Protein AF-U5NBP6-F1 (afdb_monomer_lite)

Organism: NCBI:txid1403316

Structure (mmCIF, N/CA/C/O backbone):
data_AF-U5NBP6-F1
#
_entry.id   AF-U5NBP6-F1
#
loop_
_atom_site.group_PDB
_atom_site.id
_atom_site.type_symbol
_atom_site.label_atom_id
_atom_site.label_alt_id
_atom_site.label_comp_id
_atom_site.label_asym_id
_atom_site.label_entity_id
_atom_site.label_seq_id
_atom_site.pdbx_PDB_ins_code
_atom_site.Cartn_x
_atom_site.Cartn_y
_atom_site.Cartn_z
_atom_site.occupancy
_atom_site.B_iso_or_equiv
_atom_site.auth_seq_id
_atom_site.auth_comp_id
_atom_site.auth_asym_id
_atom_site.auth_atom_id
_atom_site.pdbx_PDB_model_num
ATOM 1 N N . MET A 1 1 ? 9.083 13.678 -80.774 1.00 53.03 1 MET A N 1
ATOM 2 C CA . MET A 1 1 ? 9.540 13.110 -82.070 1.00 53.03 1 MET A CA 1
ATOM 3 C C . MET A 1 1 ? 10.874 13.698 -82.568 1.00 53.03 1 MET A C 1
ATOM 5 O O . MET A 1 1 ? 11.123 13.739 -83.766 1.00 53.03 1 MET A O 1
ATOM 9 N N . ILE A 1 2 ? 11.767 14.130 -81.671 1.00 51.06 2 ILE A N 1
ATOM 10 C CA . ILE A 1 2 ? 13.035 14.786 -82.052 1.00 51.06 2 ILE A CA 1
ATOM 11 C C . ILE A 1 2 ? 14.220 13.803 -81.965 1.00 51.06 2 ILE A C 1
ATOM 13 O O . ILE A 1 2 ? 15.160 13.896 -82.741 1.00 51.06 2 ILE A O 1
ATOM 17 N N . PHE A 1 3 ? 14.122 12.777 -81.115 1.00 50.38 3 PHE A N 1
ATOM 18 C CA . PHE A 1 3 ? 15.190 11.798 -80.874 1.00 50.38 3 PHE A CA 1
ATOM 19 C C . PHE A 1 3 ? 15.469 10.841 -82.046 1.00 50.38 3 PHE A C 1
ATOM 21 O O . PHE A 1 3 ? 16.620 10.499 -82.306 1.00 50.38 3 PHE A O 1
ATOM 28 N N . SER A 1 4 ? 14.439 10.432 -82.792 1.00 56.34 4 SER A N 1
ATOM 29 C CA . SER A 1 4 ? 14.595 9.476 -83.895 1.00 56.34 4 SER A CA 1
ATOM 30 C C . SER A 1 4 ? 15.316 10.074 -85.103 1.00 56.34 4 SER A C 1
ATOM 32 O O . SER A 1 4 ? 16.064 9.366 -85.770 1.00 56.34 4 SER A O 1
ATOM 34 N N . LYS A 1 5 ? 15.155 11.379 -85.366 1.00 54.50 5 LYS A N 1
ATOM 35 C CA . LYS A 1 5 ? 15.795 12.046 -86.510 1.00 54.50 5 LYS A CA 1
ATOM 36 C C . LYS A 1 5 ? 17.307 12.182 -86.330 1.00 54.50 5 LYS A C 1
ATOM 38 O O . LYS A 1 5 ? 18.031 11.951 -87.293 1.00 54.50 5 LYS A O 1
ATOM 43 N N . TYR A 1 6 ? 17.776 12.481 -85.114 1.00 55.97 6 TYR A N 1
ATOM 44 C CA . TYR A 1 6 ? 19.209 12.584 -84.803 1.00 55.97 6 TYR A CA 1
ATOM 45 C C . TYR A 1 6 ? 19.899 11.221 -84.735 1.00 55.97 6 TYR A C 1
ATOM 47 O O . TYR A 1 6 ? 21.022 11.087 -85.211 1.00 55.97 6 TYR A O 1
ATOM 55 N N . LEU A 1 7 ? 19.217 10.186 -84.231 1.00 59.28 7 LEU A N 1
ATOM 56 C CA . LEU A 1 7 ? 19.757 8.825 -84.247 1.00 59.28 7 LEU A CA 1
ATOM 57 C C . LEU A 1 7 ? 19.947 8.326 -85.688 1.00 59.28 7 LEU A C 1
ATOM 59 O O . LEU A 1 7 ? 21.013 7.821 -86.029 1.00 59.28 7 LEU A O 1
ATOM 63 N N . LEU A 1 8 ? 18.947 8.535 -86.553 1.00 57.09 8 LEU A N 1
ATOM 64 C CA . LEU A 1 8 ? 19.021 8.110 -87.952 1.00 57.09 8 LEU A CA 1
ATOM 65 C C . LEU A 1 8 ? 20.082 8.892 -88.737 1.00 57.09 8 LEU A C 1
ATOM 67 O O . LEU A 1 8 ? 20.834 8.292 -89.493 1.00 57.09 8 LEU A O 1
ATOM 71 N N . THR A 1 9 ? 20.193 10.210 -88.533 1.00 58.59 9 THR A N 1
ATOM 72 C CA . THR A 1 9 ? 21.238 11.018 -89.194 1.00 58.59 9 THR A CA 1
ATOM 73 C C . THR A 1 9 ? 22.640 10.685 -88.697 1.00 58.59 9 THR A C 1
ATOM 75 O O . THR A 1 9 ? 23.562 10.693 -89.504 1.00 58.59 9 THR A O 1
ATOM 78 N N . THR A 1 10 ? 22.808 10.331 -87.419 1.00 58.12 10 THR A N 1
ATOM 79 C CA . THR A 1 10 ? 24.110 9.905 -86.875 1.00 58.12 10 THR A CA 1
ATOM 80 C C . THR A 1 10 ? 24.511 8.523 -87.391 1.00 58.12 10 THR A C 1
ATOM 82 O O . THR A 1 10 ? 25.669 8.309 -87.725 1.00 58.12 10 THR A O 1
ATOM 85 N N . ILE A 1 11 ? 23.562 7.590 -87.524 1.00 56.66 11 ILE A N 1
ATOM 86 C CA . ILE A 1 11 ? 23.831 6.277 -88.128 1.00 56.66 11 ILE A CA 1
ATOM 87 C C . ILE A 1 11 ? 24.172 6.443 -89.613 1.00 56.66 11 ILE A C 1
ATOM 89 O O . ILE A 1 11 ? 25.190 5.920 -90.049 1.00 56.66 11 ILE A O 1
ATOM 93 N N . VAL A 1 12 ? 23.391 7.224 -90.370 1.00 59.06 12 VAL A N 1
ATOM 94 C CA . VAL A 1 12 ? 23.619 7.454 -91.808 1.00 59.06 12 VAL A CA 1
ATOM 95 C C . VAL A 1 12 ? 24.934 8.193 -92.077 1.00 59.06 12 VAL A C 1
ATOM 97 O O . VAL A 1 12 ? 25.627 7.849 -93.033 1.00 59.06 12 VAL A O 1
ATOM 100 N N . SER A 1 13 ? 25.327 9.163 -91.243 1.00 58.00 13 SER A N 1
ATOM 101 C CA . SER A 1 13 ? 26.615 9.856 -91.397 1.00 58.00 13 SER A CA 1
ATOM 102 C C . SER A 1 13 ? 27.806 8.955 -91.055 1.00 58.00 13 SER A C 1
ATOM 104 O O . SER A 1 13 ? 28.820 8.997 -91.753 1.00 58.00 13 SER A O 1
ATOM 106 N N . LEU A 1 14 ? 27.672 8.084 -90.049 1.00 53.31 14 LEU A N 1
ATOM 107 C CA . LEU A 1 14 ? 28.718 7.144 -89.645 1.00 53.31 14 LEU A CA 1
ATOM 108 C C . LEU A 1 14 ? 28.881 5.993 -90.654 1.00 53.31 14 LEU A C 1
ATOM 110 O O . LEU A 1 14 ? 30.005 5.641 -91.011 1.00 53.31 14 LEU A O 1
ATOM 114 N N . THR A 1 15 ? 27.778 5.438 -91.173 1.00 57.59 15 THR A N 1
ATOM 115 C CA . THR A 1 15 ? 27.811 4.370 -92.190 1.00 57.59 15 THR A CA 1
ATOM 116 C C . THR A 1 15 ? 28.159 4.897 -93.580 1.00 57.59 15 THR A C 1
ATOM 118 O O . THR A 1 15 ? 28.819 4.204 -94.352 1.00 57.59 15 THR A O 1
ATOM 121 N N . GLY A 1 16 ? 27.749 6.129 -93.902 1.00 52.38 16 GLY A N 1
ATOM 122 C CA . GLY A 1 16 ? 28.086 6.794 -95.160 1.00 52.38 16 GLY A CA 1
ATOM 123 C C . GLY A 1 16 ? 29.563 7.185 -95.248 1.00 52.38 16 GLY A C 1
ATOM 124 O O . GLY A 1 16 ? 30.175 6.988 -96.293 1.00 52.38 16 GLY A O 1
ATOM 125 N N . GLY A 1 17 ? 30.159 7.668 -94.151 1.00 52.75 17 GLY A N 1
ATOM 126 C CA . GLY A 1 17 ? 31.563 8.098 -94.122 1.00 52.75 17 GLY A CA 1
ATOM 127 C C . GLY A 1 17 ? 32.589 6.957 -94.110 1.00 52.75 17 GLY A C 1
ATOM 128 O O . GLY A 1 17 ? 33.676 7.099 -94.673 1.00 52.75 17 GLY A O 1
ATOM 129 N N . ALA A 1 18 ? 32.255 5.807 -93.513 1.00 53.34 18 ALA A N 1
ATOM 130 C CA . ALA A 1 18 ? 33.182 4.677 -93.410 1.00 53.34 18 ALA A CA 1
ATOM 131 C C . ALA A 1 18 ? 33.422 3.974 -94.762 1.00 53.34 18 ALA A C 1
ATOM 133 O O . ALA A 1 18 ? 34.562 3.651 -95.094 1.00 53.34 18 ALA A O 1
ATOM 134 N N . ASN A 1 19 ? 32.380 3.800 -95.586 1.00 48.59 19 ASN A N 1
ATOM 135 C CA . ASN A 1 19 ? 32.515 3.152 -96.898 1.00 48.59 19 ASN A CA 1
ATOM 136 C C . ASN A 1 19 ? 33.214 4.039 -97.942 1.00 48.59 19 ASN A C 1
ATOM 138 O O . ASN A 1 19 ? 33.941 3.526 -98.791 1.00 48.59 19 ASN A O 1
ATOM 142 N N . THR A 1 20 ? 33.068 5.366 -97.876 1.00 53.28 20 THR A N 1
ATOM 143 C CA . THR A 1 20 ? 33.747 6.279 -98.813 1.00 53.28 20 THR A CA 1
ATOM 144 C C . THR A 1 20 ? 35.254 6.370 -98.578 1.00 53.28 20 THR A C 1
ATOM 146 O O . THR A 1 20 ? 36.006 6.532 -99.535 1.00 53.28 20 THR A O 1
ATOM 149 N N . LEU A 1 21 ? 35.721 6.217 -97.334 1.00 52.78 21 LEU A N 1
ATOM 150 C CA . LEU A 1 21 ? 37.156 6.235 -97.022 1.00 52.78 21 LEU A CA 1
ATOM 151 C C . LEU A 1 21 ? 37.874 4.940 -97.431 1.00 52.78 21 LEU A C 1
ATOM 153 O O . LEU A 1 21 ? 39.060 4.978 -97.749 1.00 52.78 21 LEU A O 1
ATOM 157 N N . ILE A 1 22 ? 37.161 3.809 -97.468 1.00 53.38 22 ILE A N 1
ATOM 158 C CA . ILE A 1 22 ? 37.728 2.502 -97.834 1.00 53.38 22 ILE A CA 1
ATOM 159 C C . ILE A 1 22 ? 37.757 2.298 -99.366 1.00 53.38 22 ILE A C 1
ATOM 161 O O . ILE A 1 22 ? 38.652 1.618 -99.864 1.00 53.38 22 ILE A O 1
ATOM 165 N N . PHE A 1 23 ? 36.848 2.923 -100.134 1.00 50.44 23 PHE A N 1
ATOM 166 C CA . PHE A 1 23 ? 36.693 2.660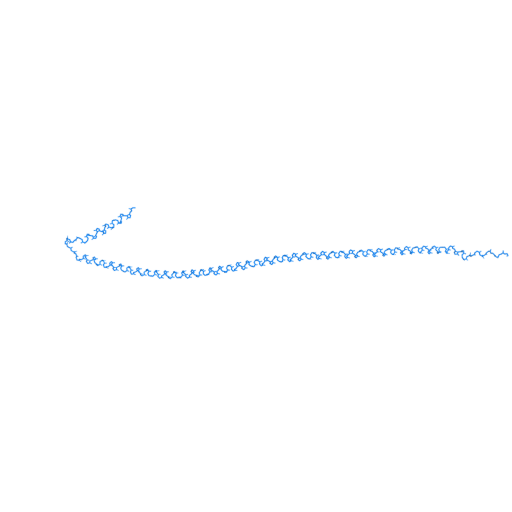 -101.579 1.00 50.44 23 PHE A CA 1
ATOM 167 C C . PHE A 1 23 ? 37.066 3.803 -102.552 1.00 50.44 23 PHE A C 1
ATOM 169 O O . PHE A 1 23 ? 37.079 3.570 -103.759 1.00 50.44 23 PHE A O 1
ATOM 176 N N . LEU A 1 24 ? 37.467 5.001 -102.104 1.00 45.66 24 LEU A N 1
ATOM 177 C CA . LEU A 1 24 ? 38.065 6.031 -102.985 1.00 45.66 24 LEU A CA 1
ATOM 178 C C . LEU A 1 24 ? 39.576 5.782 -103.191 1.00 45.66 24 LEU A C 1
ATOM 180 O O . LEU A 1 24 ? 40.450 6.560 -102.792 1.00 45.66 24 LEU A O 1
ATOM 184 N N . SER A 1 25 ? 39.914 4.646 -103.810 1.00 45.47 25 SER A N 1
ATOM 185 C CA . SER A 1 25 ? 41.305 4.287 -104.111 1.00 45.47 25 SER A CA 1
ATOM 186 C C . SER A 1 25 ? 41.809 4.771 -105.481 1.00 45.47 25 SER A C 1
ATOM 188 O O . SER A 1 25 ? 43.022 4.849 -105.664 1.00 45.47 25 SER A O 1
ATOM 190 N N . THR A 1 26 ? 40.939 5.213 -106.392 1.00 47.53 26 THR A N 1
ATOM 191 C CA . THR A 1 26 ? 41.305 5.581 -107.773 1.00 47.53 26 THR A CA 1
ATOM 192 C C . THR A 1 26 ? 41.282 7.096 -108.008 1.00 47.53 26 THR A C 1
ATOM 194 O O . THR A 1 26 ? 40.249 7.669 -108.343 1.00 47.53 26 THR A O 1
ATOM 197 N N . GLY A 1 27 ? 42.432 7.746 -107.831 1.00 39.69 27 GLY A N 1
ATOM 198 C CA . GLY A 1 27 ? 42.645 9.170 -108.120 1.00 39.69 27 GLY A CA 1
ATOM 199 C C . GLY A 1 27 ? 43.851 9.692 -107.340 1.00 39.69 27 GLY A C 1
ATOM 200 O O . GLY A 1 27 ? 43.851 9.630 -106.115 1.00 39.69 27 GLY A O 1
ATOM 201 N N . GLY A 1 28 ? 44.914 10.078 -108.046 1.00 42.84 28 GLY A N 1
ATOM 202 C CA . GLY A 1 28 ? 46.260 10.299 -107.507 1.00 42.84 28 GLY A CA 1
ATOM 203 C C . GLY A 1 28 ? 46.438 11.481 -106.543 1.00 42.84 28 GLY A C 1
ATOM 204 O O . GLY A 1 28 ? 45.659 12.427 -106.542 1.00 42.84 28 GLY A O 1
ATOM 205 N N . GLY A 1 29 ? 47.533 11.414 -105.772 1.00 45.31 29 GLY A N 1
ATOM 206 C CA . GLY A 1 29 ? 48.053 12.488 -104.914 1.00 45.31 29 GLY A CA 1
ATOM 207 C C . GLY A 1 29 ? 47.906 12.217 -103.409 1.00 45.31 29 GLY A C 1
ATOM 208 O O . GLY A 1 29 ? 46.800 12.152 -102.897 1.00 45.31 29 GLY A O 1
ATOM 209 N N . GLU A 1 30 ? 49.036 12.063 -102.711 1.00 51.81 30 GLU A N 1
ATOM 210 C CA . GLU A 1 30 ? 49.193 12.066 -101.238 1.00 51.81 30 GLU A CA 1
ATOM 211 C C . GLU A 1 30 ? 48.441 11.006 -100.401 1.00 51.81 30 GLU A C 1
ATOM 213 O O . GLU A 1 30 ? 47.571 11.311 -99.585 1.00 51.81 30 GLU A O 1
ATOM 218 N N . LYS A 1 31 ? 48.846 9.731 -100.506 1.00 53.38 31 LYS A N 1
ATOM 219 C CA . LYS A 1 31 ? 48.313 8.647 -99.647 1.00 53.38 31 LYS A CA 1
ATOM 220 C C . LYS A 1 31 ? 49.229 8.172 -98.511 1.00 53.38 31 LYS A C 1
ATOM 222 O O . LYS A 1 31 ? 48.803 7.340 -97.719 1.00 53.38 31 LYS A O 1
ATOM 227 N N . SER A 1 32 ? 50.443 8.712 -98.371 1.00 53.62 32 SER A N 1
ATOM 228 C CA . SER A 1 32 ? 51.377 8.279 -97.311 1.00 53.62 32 SER A CA 1
ATOM 229 C C . SER A 1 32 ? 51.338 9.155 -96.052 1.00 53.62 32 SER A C 1
ATOM 231 O O . SER A 1 32 ? 51.395 8.618 -94.952 1.00 53.62 32 SER A O 1
ATOM 233 N N . SER A 1 33 ? 51.213 10.480 -96.188 1.00 57.16 33 SER A N 1
ATOM 234 C CA . SER A 1 33 ? 51.235 11.444 -95.070 1.00 57.16 33 SER A CA 1
ATOM 235 C C . SER A 1 33 ? 49.924 11.469 -94.273 1.00 57.16 33 SER A C 1
ATOM 237 O O . SER A 1 33 ? 49.925 11.549 -93.046 1.00 57.16 33 SER A O 1
ATOM 239 N N . ASN A 1 34 ? 48.783 11.344 -94.955 1.00 62.16 34 ASN A N 1
ATOM 240 C CA . ASN A 1 34 ? 47.466 11.339 -94.315 1.00 62.16 34 ASN A CA 1
ATOM 241 C C . ASN A 1 34 ? 47.173 10.032 -93.565 1.00 62.16 34 ASN A C 1
ATOM 243 O O . ASN A 1 34 ? 46.540 10.065 -92.512 1.00 62.16 34 ASN A O 1
ATOM 247 N N . LEU A 1 35 ? 47.684 8.895 -94.050 1.00 66.50 35 LEU A N 1
ATOM 248 C CA . LEU A 1 35 ? 47.548 7.607 -93.367 1.00 66.50 35 LEU A CA 1
ATOM 249 C C . LEU A 1 35 ? 48.399 7.560 -92.090 1.00 66.50 35 LEU A C 1
ATOM 251 O O . LEU A 1 35 ? 47.914 7.115 -91.052 1.00 66.50 35 LEU A O 1
ATOM 255 N N . SER A 1 36 ? 49.632 8.082 -92.134 1.00 67.75 36 SER A N 1
ATOM 256 C CA . SER A 1 36 ? 50.474 8.208 -90.938 1.00 67.75 36 SER A CA 1
ATOM 257 C C . SER A 1 36 ? 49.864 9.162 -89.913 1.00 67.75 36 SER A C 1
ATOM 259 O O . SER A 1 36 ? 49.850 8.850 -88.728 1.00 67.75 36 SER A O 1
ATOM 261 N N . ASN A 1 37 ? 49.276 10.280 -90.349 1.00 75.31 37 ASN A N 1
ATOM 262 C CA . ASN A 1 37 ? 48.591 11.213 -89.450 1.00 75.31 37 ASN A CA 1
ATOM 263 C C . ASN A 1 37 ? 47.339 10.592 -88.815 1.00 75.31 37 ASN A C 1
ATOM 265 O O . ASN A 1 37 ? 47.096 10.777 -87.624 1.00 75.31 37 ASN A O 1
ATOM 269 N N . LEU A 1 38 ? 46.564 9.817 -89.576 1.00 77.56 38 LEU A N 1
ATOM 270 C CA . LEU A 1 38 ? 45.384 9.119 -89.065 1.00 77.56 38 LEU A CA 1
ATOM 271 C C . LEU A 1 38 ? 45.773 7.989 -88.099 1.00 77.56 38 LEU A C 1
ATOM 273 O O . LEU A 1 38 ? 45.147 7.851 -87.052 1.00 77.56 38 LEU A O 1
ATOM 277 N N . SER A 1 39 ? 46.851 7.256 -88.391 1.00 78.38 39 SER A N 1
ATOM 278 C CA . SER A 1 39 ? 47.434 6.257 -87.486 1.00 78.38 39 SER A CA 1
ATOM 279 C C . SER A 1 39 ? 47.935 6.890 -86.185 1.00 78.38 39 SER A C 1
ATOM 281 O O . SER A 1 39 ? 47.612 6.405 -85.105 1.00 78.38 39 SER A O 1
ATOM 283 N N . ASN A 1 40 ? 48.652 8.014 -86.264 1.00 81.06 40 ASN A N 1
ATOM 284 C CA . ASN A 1 40 ? 49.145 8.744 -85.093 1.00 81.06 40 ASN A CA 1
ATOM 285 C C . ASN A 1 40 ? 47.993 9.336 -84.257 1.00 81.06 40 ASN A C 1
ATOM 287 O O . ASN A 1 40 ? 48.029 9.315 -83.025 1.00 81.06 40 ASN A O 1
ATOM 291 N N . ASN A 1 41 ? 46.929 9.817 -84.906 1.00 83.75 41 ASN A N 1
ATOM 292 C CA . ASN A 1 41 ? 45.715 10.281 -84.232 1.00 83.75 41 ASN A CA 1
ATOM 293 C C . ASN A 1 41 ? 44.949 9.128 -83.570 1.00 83.75 41 ASN A C 1
ATOM 295 O O . ASN A 1 41 ? 44.450 9.281 -82.460 1.00 83.75 41 ASN A O 1
ATOM 299 N N . PHE A 1 42 ? 44.879 7.962 -84.213 1.00 83.50 42 PHE A N 1
ATOM 300 C CA . PHE A 1 42 ? 44.255 6.777 -83.628 1.00 83.50 42 PHE A CA 1
ATOM 301 C C . PHE A 1 42 ? 45.056 6.255 -82.431 1.00 83.50 42 PHE A C 1
ATOM 303 O O . PHE A 1 42 ? 44.479 5.946 -81.391 1.00 83.50 42 PHE A O 1
ATOM 310 N N . GLN A 1 43 ? 46.385 6.226 -82.542 1.00 84.88 43 GLN A N 1
ATOM 311 C CA . GLN A 1 43 ? 47.275 5.813 -81.463 1.00 84.88 43 GLN A CA 1
ATOM 312 C C . GLN A 1 43 ? 47.197 6.775 -80.271 1.00 84.88 43 GLN A C 1
ATOM 314 O O . GLN A 1 43 ? 46.984 6.330 -79.147 1.00 84.88 43 GLN A O 1
ATOM 319 N N . SER A 1 44 ? 47.238 8.089 -80.506 1.00 85.06 44 SER A N 1
ATOM 320 C CA . SER A 1 44 ? 47.075 9.087 -79.437 1.00 85.06 44 SER A CA 1
ATOM 321 C C . SER A 1 44 ? 45.672 9.081 -78.814 1.00 85.06 44 SER A C 1
ATOM 323 O O . SER A 1 44 ? 45.542 9.243 -77.599 1.00 85.06 44 SER A O 1
ATOM 325 N N . LEU A 1 45 ? 44.613 8.839 -79.597 1.00 87.62 45 LEU A N 1
ATOM 326 C CA . LEU A 1 45 ? 43.256 8.655 -79.074 1.00 87.62 45 LEU A CA 1
ATOM 327 C C . LEU A 1 45 ? 43.152 7.379 -78.226 1.00 87.62 45 LEU A C 1
ATOM 329 O O . LEU A 1 45 ? 42.536 7.403 -77.161 1.00 87.62 45 LEU A O 1
ATOM 333 N N . SER A 1 46 ? 43.778 6.287 -78.667 1.00 87.50 46 SER A N 1
ATOM 334 C CA . SER A 1 46 ? 43.850 5.028 -77.924 1.00 87.50 46 SER A CA 1
ATOM 335 C C . SER A 1 46 ? 44.595 5.208 -76.601 1.00 87.50 46 SER A C 1
ATOM 337 O O . SER A 1 46 ? 44.078 4.827 -75.554 1.00 87.50 46 SER A O 1
ATOM 339 N N . GLU A 1 47 ? 45.757 5.862 -76.614 1.00 90.50 47 GLU A N 1
ATOM 340 C CA . GLU A 1 47 ? 46.533 6.173 -75.408 1.00 90.50 47 GLU A CA 1
ATOM 341 C C . GLU A 1 47 ? 45.758 7.086 -74.449 1.00 90.50 47 GLU A C 1
ATOM 343 O O . GLU A 1 47 ? 45.741 6.854 -73.238 1.00 90.50 47 GLU A O 1
ATOM 348 N N . LYS A 1 48 ? 45.061 8.103 -74.972 1.00 91.50 48 LYS A N 1
ATOM 349 C CA . LYS A 1 48 ? 44.205 8.986 -74.169 1.00 91.50 48 LYS A CA 1
ATOM 350 C C . LYS A 1 48 ? 43.053 8.214 -73.527 1.00 91.50 48 LYS A C 1
ATOM 352 O O . LYS A 1 48 ? 42.802 8.387 -72.337 1.00 91.50 48 LYS A O 1
ATOM 357 N N . ASN A 1 49 ? 42.383 7.345 -74.282 1.00 89.56 49 ASN A N 1
ATOM 358 C CA . ASN A 1 49 ? 41.307 6.503 -73.762 1.00 89.56 49 ASN A CA 1
ATOM 359 C C . ASN A 1 49 ? 41.824 5.506 -72.721 1.00 89.56 49 ASN A C 1
ATOM 361 O O . ASN A 1 49 ? 41.178 5.318 -71.694 1.00 89.56 49 ASN A O 1
ATOM 365 N N . GLN A 1 50 ? 43.003 4.920 -72.928 1.00 91.12 50 GLN A N 1
ATOM 366 C CA . GLN A 1 50 ? 43.624 4.015 -71.964 1.00 91.12 50 GLN A CA 1
ATOM 367 C C . GLN A 1 50 ? 43.957 4.732 -70.647 1.00 91.12 50 GLN A C 1
ATOM 369 O O . GLN A 1 50 ? 43.625 4.222 -69.579 1.00 91.12 50 GLN A O 1
ATOM 374 N N . ARG A 1 51 ? 44.498 5.957 -70.706 1.00 91.62 51 ARG A N 1
ATOM 375 C CA . ARG A 1 51 ? 44.740 6.788 -69.511 1.00 91.62 51 ARG A CA 1
ATOM 376 C C . ARG A 1 51 ? 43.449 7.155 -68.779 1.00 91.62 51 ARG A C 1
ATOM 378 O O . ARG A 1 51 ? 43.411 7.095 -67.554 1.00 91.62 51 ARG A O 1
ATOM 385 N N . LEU A 1 52 ? 42.390 7.510 -69.509 1.00 91.69 52 LEU A N 1
ATOM 386 C CA . LEU A 1 52 ? 41.078 7.789 -68.911 1.00 91.69 52 LEU A CA 1
ATOM 387 C C . LEU A 1 52 ? 40.493 6.541 -68.235 1.00 91.69 52 LEU A C 1
ATOM 389 O O . LEU A 1 52 ? 39.965 6.640 -67.132 1.00 91.69 52 LEU A O 1
ATOM 393 N N . LEU A 1 53 ? 40.638 5.363 -68.849 1.00 90.25 53 LEU A N 1
ATOM 394 C CA . LEU A 1 53 ? 40.218 4.092 -68.253 1.00 90.25 53 LEU A CA 1
ATOM 395 C C . LEU A 1 53 ? 41.005 3.764 -66.979 1.00 90.25 53 LEU A C 1
ATOM 397 O O . LEU A 1 53 ? 40.425 3.269 -66.016 1.00 90.25 53 LEU A O 1
ATOM 401 N N . GLU A 1 54 ? 42.309 4.035 -66.948 1.00 92.31 54 GLU A N 1
ATOM 402 C CA . GLU A 1 54 ? 43.136 3.848 -65.751 1.00 92.31 54 GLU A CA 1
ATOM 403 C C . GLU A 1 54 ? 42.748 4.814 -64.625 1.00 92.31 54 GLU A C 1
ATOM 405 O O . GLU A 1 54 ? 42.589 4.386 -63.479 1.00 92.31 54 GLU A O 1
ATOM 410 N N . GLN A 1 55 ? 42.518 6.090 -64.947 1.00 92.81 55 GLN A N 1
ATOM 411 C CA . GLN A 1 55 ? 42.023 7.085 -63.989 1.00 92.81 55 GLN A CA 1
ATOM 412 C C . GLN A 1 55 ? 40.659 6.688 -63.419 1.00 92.81 55 GLN A C 1
ATOM 414 O O . GLN A 1 55 ? 40.454 6.734 -62.205 1.00 92.81 55 GLN A O 1
ATOM 419 N N . GLU A 1 56 ? 39.750 6.237 -64.279 1.00 88.94 56 GLU A N 1
ATOM 420 C CA . GLU A 1 56 ? 38.408 5.831 -63.877 1.00 88.94 56 GLU A CA 1
ATOM 421 C C . GLU A 1 56 ? 38.431 4.552 -63.030 1.00 88.94 56 GLU A C 1
ATOM 423 O O . GLU A 1 56 ? 37.740 4.467 -62.015 1.00 88.94 56 GLU A O 1
ATOM 428 N N . ARG A 1 57 ? 39.299 3.585 -63.357 1.00 93.50 57 ARG A N 1
ATOM 429 C CA . ARG A 1 57 ? 39.550 2.415 -62.498 1.00 93.50 57 ARG A CA 1
ATOM 430 C C . ARG A 1 57 ? 40.062 2.829 -61.119 1.00 93.50 57 ARG A C 1
ATOM 432 O O . ARG A 1 57 ? 39.604 2.281 -60.118 1.00 93.50 57 ARG A O 1
ATOM 439 N N . GLY A 1 58 ? 40.975 3.799 -61.053 1.00 94.50 58 GLY A N 1
ATOM 440 C CA . GLY A 1 58 ? 41.470 4.356 -59.792 1.00 94.50 58 GLY A CA 1
ATOM 441 C C . GLY A 1 58 ? 40.358 5.003 -58.962 1.00 94.50 58 GLY A C 1
ATOM 442 O O . GLY A 1 58 ? 40.208 4.687 -57.778 1.00 94.50 58 GLY A O 1
ATOM 443 N N . ARG A 1 59 ? 39.529 5.845 -59.594 1.00 95.94 59 ARG A N 1
ATOM 444 C CA . ARG A 1 59 ? 38.369 6.488 -58.958 1.00 95.94 59 ARG A CA 1
ATOM 445 C C . ARG A 1 59 ? 37.399 5.450 -58.396 1.00 95.94 59 ARG A C 1
ATOM 447 O O . ARG A 1 59 ? 37.116 5.485 -57.198 1.00 95.94 59 ARG A O 1
ATOM 454 N N . ILE A 1 60 ? 36.976 4.487 -59.218 1.00 94.12 60 ILE A N 1
ATOM 455 C CA . ILE A 1 60 ? 36.041 3.419 -58.832 1.00 94.12 60 ILE A CA 1
ATOM 456 C C . ILE A 1 60 ? 36.589 2.602 -57.658 1.00 94.12 60 ILE A C 1
ATOM 458 O O . ILE A 1 60 ? 35.856 2.321 -56.710 1.00 94.12 60 ILE A O 1
ATOM 462 N N . ASN A 1 61 ? 37.875 2.243 -57.680 1.00 94.88 61 ASN A N 1
ATOM 463 C CA . ASN A 1 61 ? 38.486 1.498 -56.580 1.00 94.88 61 ASN A CA 1
ATOM 464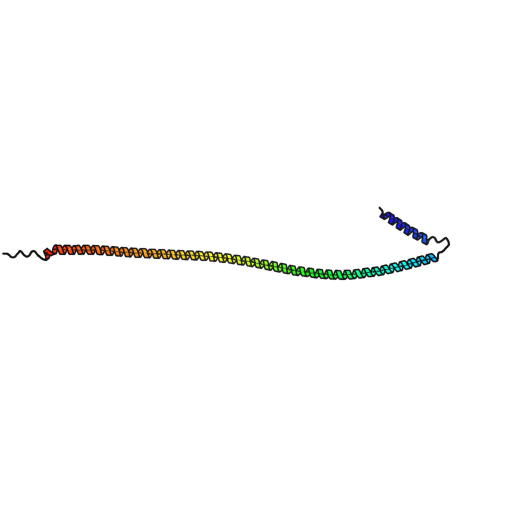 C C . ASN A 1 61 ? 38.477 2.308 -55.276 1.00 94.88 61 ASN A C 1
ATOM 466 O O . ASN A 1 61 ? 38.109 1.774 -54.231 1.00 94.88 61 ASN A O 1
ATOM 470 N N . SER A 1 62 ? 38.802 3.602 -55.336 1.00 95.06 62 SER A N 1
ATOM 471 C CA . SER A 1 62 ? 38.784 4.469 -54.152 1.00 95.06 62 SER A CA 1
ATOM 472 C C . SER A 1 62 ? 37.373 4.671 -53.579 1.00 95.06 62 SER A C 1
ATOM 474 O O . SER A 1 62 ? 37.190 4.661 -52.362 1.00 95.06 62 SER A O 1
ATOM 476 N N . GLU A 1 63 ? 36.357 4.797 -54.437 1.00 94.62 63 GLU A N 1
ATOM 477 C CA . GLU A 1 63 ? 34.950 4.896 -54.031 1.00 94.62 63 GLU A CA 1
ATOM 478 C C . GLU A 1 63 ? 34.452 3.585 -53.429 1.00 94.62 63 GLU A C 1
ATOM 480 O O . GLU A 1 63 ? 33.786 3.594 -52.394 1.00 94.62 63 GLU A O 1
ATOM 485 N N . LYS A 1 64 ? 34.843 2.447 -54.012 1.00 95.69 64 LYS A N 1
ATOM 486 C CA . LYS A 1 64 ? 34.537 1.121 -53.472 1.00 95.69 64 LYS A CA 1
ATOM 487 C C . LYS A 1 64 ? 35.126 0.939 -52.075 1.00 95.69 64 LYS A C 1
ATOM 489 O O . LYS A 1 64 ? 34.425 0.482 -51.176 1.00 95.69 64 LYS A O 1
ATOM 494 N N . GLU A 1 6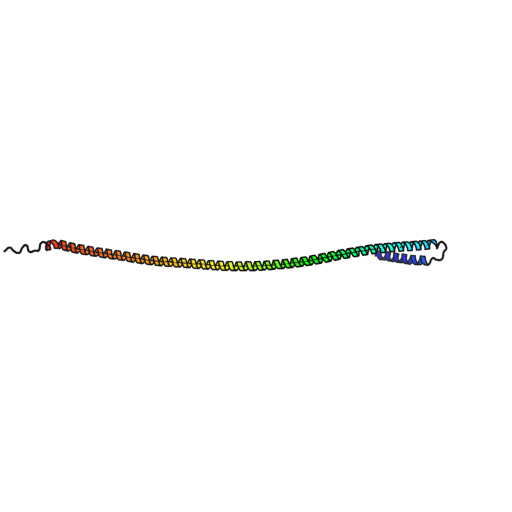5 ? 36.389 1.305 -51.865 1.00 96.00 65 GLU A N 1
ATOM 495 C CA . GLU A 1 65 ? 37.020 1.215 -50.545 1.00 96.00 65 GLU A CA 1
ATOM 496 C C . GLU A 1 65 ? 36.350 2.125 -49.511 1.00 96.00 65 GLU A C 1
ATOM 498 O O . GLU A 1 65 ? 36.108 1.687 -48.384 1.00 96.00 65 GLU A O 1
ATOM 503 N N . LYS A 1 66 ? 36.020 3.369 -49.886 1.00 96.56 66 LYS A N 1
ATOM 504 C CA . LYS A 1 66 ? 35.277 4.297 -49.018 1.00 96.56 66 LYS A CA 1
ATOM 505 C C . LYS A 1 66 ? 33.902 3.742 -48.659 1.00 96.56 66 LYS A C 1
ATOM 507 O O . LYS A 1 66 ? 33.584 3.651 -47.479 1.00 96.56 66 LYS A O 1
ATOM 512 N N . SER A 1 67 ? 33.150 3.264 -49.648 1.00 95.12 67 SER A N 1
ATOM 513 C CA . SER A 1 67 ? 31.825 2.673 -49.446 1.00 95.12 67 SER A CA 1
ATOM 514 C C . SER A 1 67 ? 31.871 1.448 -48.528 1.00 95.12 67 SER A C 1
ATOM 516 O O . SER A 1 67 ? 31.044 1.324 -47.630 1.00 95.12 67 SER A O 1
ATOM 518 N N . ILE A 1 68 ? 32.872 0.571 -48.672 1.00 95.94 68 ILE A N 1
ATOM 519 C CA . ILE A 1 68 ? 33.047 -0.584 -47.775 1.00 95.94 68 ILE A CA 1
ATOM 520 C C . ILE A 1 68 ? 33.334 -0.131 -46.338 1.00 95.94 68 ILE A C 1
ATOM 522 O O . ILE A 1 68 ? 32.821 -0.738 -45.396 1.00 95.94 68 ILE A O 1
ATOM 526 N N . LYS A 1 69 ? 34.158 0.907 -46.148 1.00 96.62 69 LYS A N 1
ATOM 527 C CA . LYS A 1 69 ? 34.455 1.454 -44.814 1.00 96.62 69 LYS A CA 1
ATOM 528 C C . LYS A 1 69 ? 33.208 2.064 -44.177 1.00 96.62 69 LYS A C 1
ATOM 530 O O . LYS A 1 69 ? 32.875 1.691 -43.056 1.00 96.62 69 LYS A O 1
ATOM 535 N N . GLU A 1 70 ? 32.494 2.914 -44.909 1.00 96.62 70 GLU A N 1
ATOM 536 C CA . GLU A 1 70 ? 31.246 3.536 -44.454 1.00 96.62 70 GLU A CA 1
ATOM 537 C C . GLU A 1 70 ? 30.181 2.484 -44.132 1.00 96.62 70 GLU A C 1
ATOM 539 O O . GLU A 1 70 ? 29.553 2.542 -43.079 1.00 96.62 70 GLU A O 1
ATOM 544 N N . PHE A 1 71 ? 30.025 1.464 -44.981 1.00 96.75 71 PHE A N 1
ATOM 545 C CA . PHE A 1 71 ? 29.079 0.377 -44.741 1.00 96.75 71 PHE A CA 1
ATOM 546 C C . PHE A 1 71 ? 29.414 -0.407 -43.469 1.00 96.75 71 PHE A C 1
ATOM 548 O O . PHE A 1 71 ? 28.523 -0.691 -42.673 1.00 96.75 71 PHE A O 1
ATOM 555 N N . LYS A 1 72 ? 30.694 -0.729 -43.236 1.00 96.81 72 LYS A N 1
ATOM 556 C CA . LYS A 1 72 ? 31.126 -1.402 -42.000 1.00 96.81 72 LYS A CA 1
ATOM 557 C C . LYS A 1 72 ? 30.875 -0.546 -40.761 1.00 96.81 72 LYS A C 1
ATOM 559 O O . LYS A 1 72 ? 30.457 -1.077 -39.736 1.00 96.81 72 LYS A O 1
ATOM 564 N N . GLU A 1 73 ? 31.119 0.759 -40.847 1.00 97.00 73 GLU A N 1
ATOM 565 C CA . GLU A 1 73 ? 30.856 1.683 -39.744 1.00 97.00 73 GLU A CA 1
ATOM 566 C C . GLU A 1 73 ? 29.355 1.788 -39.444 1.00 97.00 73 GLU A C 1
ATOM 568 O O . GLU A 1 73 ? 28.947 1.713 -38.284 1.00 97.00 73 GLU A O 1
ATOM 573 N N . LEU A 1 74 ? 28.525 1.906 -40.484 1.00 95.81 74 LEU A N 1
ATOM 574 C CA . LEU A 1 74 ? 27.070 1.946 -40.357 1.00 95.81 74 LEU A CA 1
ATOM 575 C C . LEU A 1 74 ? 26.509 0.636 -39.797 1.00 95.81 74 LEU A C 1
ATOM 577 O O . LEU A 1 74 ? 25.655 0.682 -38.914 1.00 95.81 74 LEU A O 1
ATOM 581 N N . ASP A 1 75 ? 27.003 -0.517 -40.251 1.00 96.12 75 ASP A N 1
ATOM 582 C CA . ASP A 1 75 ? 26.610 -1.825 -39.716 1.00 96.12 75 ASP A CA 1
ATOM 583 C C . ASP A 1 75 ? 26.984 -1.957 -38.230 1.00 96.12 75 ASP A C 1
ATOM 585 O O . ASP A 1 75 ? 26.159 -2.373 -37.414 1.00 96.12 75 ASP A O 1
ATOM 589 N N . GLY A 1 76 ? 28.191 -1.518 -37.852 1.00 97.12 76 GLY A N 1
ATOM 590 C CA . GLY A 1 76 ? 28.632 -1.473 -36.456 1.00 97.12 76 GLY A CA 1
ATOM 591 C C . GLY A 1 76 ? 27.737 -0.588 -35.585 1.00 97.12 76 GLY A C 1
ATOM 592 O O . GLY A 1 76 ? 27.219 -1.043 -34.564 1.00 97.12 76 GLY A O 1
ATOM 593 N N . LYS A 1 77 ? 27.475 0.649 -36.026 1.00 96.88 77 LYS A N 1
ATOM 594 C CA . LYS A 1 77 ? 26.580 1.593 -35.334 1.00 96.88 77 LYS A CA 1
ATOM 595 C C . LYS A 1 77 ? 25.149 1.067 -35.230 1.00 96.88 77 LYS A C 1
ATOM 597 O O . LYS A 1 77 ? 24.495 1.258 -34.206 1.00 96.88 77 LYS A O 1
ATOM 602 N N . ASN A 1 78 ? 24.648 0.401 -36.269 1.00 96.44 78 ASN A N 1
ATOM 603 C CA . ASN A 1 78 ? 23.310 -0.181 -36.265 1.00 96.44 78 ASN A CA 1
ATOM 604 C C . ASN A 1 78 ? 23.202 -1.323 -35.244 1.00 96.44 78 ASN A C 1
ATOM 606 O O . ASN A 1 78 ? 22.249 -1.352 -34.468 1.00 96.44 78 ASN A O 1
ATOM 610 N N . LYS A 1 79 ? 24.199 -2.216 -35.183 1.00 96.50 79 LYS A N 1
ATOM 611 C CA . LYS A 1 79 ? 24.262 -3.292 -34.178 1.00 96.50 79 LYS A CA 1
ATOM 612 C C . LYS A 1 79 ? 24.318 -2.745 -32.754 1.00 96.50 79 LYS A C 1
ATOM 614 O O . LYS A 1 79 ? 23.554 -3.197 -31.904 1.00 96.50 79 LYS A O 1
ATOM 619 N N . GLU A 1 80 ? 25.147 -1.732 -32.508 1.00 96.31 80 GLU A N 1
ATOM 620 C CA . GLU A 1 80 ? 25.230 -1.072 -31.201 1.00 96.31 80 GLU A CA 1
ATOM 621 C C . GLU A 1 80 ? 23.892 -0.422 -30.809 1.00 96.31 80 GLU A C 1
ATOM 623 O O . GLU A 1 80 ? 23.422 -0.575 -29.683 1.00 96.31 80 GLU A O 1
ATOM 628 N N . ASN A 1 81 ? 23.228 0.263 -31.746 1.00 96.50 81 ASN A N 1
ATOM 629 C CA . ASN A 1 81 ? 21.926 0.884 -31.501 1.00 96.50 81 ASN A CA 1
ATOM 630 C C . ASN A 1 81 ? 20.842 -0.169 -31.221 1.00 96.50 81 ASN A C 1
ATOM 632 O O . ASN A 1 81 ? 20.056 -0.013 -30.290 1.00 96.50 81 ASN A O 1
ATOM 636 N N . GLN A 1 82 ? 20.826 -1.277 -31.967 1.00 96.12 82 GLN A N 1
ATOM 637 C CA . GLN A 1 82 ? 19.921 -2.396 -31.696 1.00 96.12 82 GLN A CA 1
ATOM 638 C C . GLN A 1 82 ? 20.146 -2.992 -30.305 1.00 96.12 82 GLN A C 1
ATOM 640 O O . GLN A 1 82 ? 19.172 -3.270 -29.607 1.00 96.12 82 GLN A O 1
ATOM 645 N N . GLN A 1 83 ? 21.400 -3.155 -29.882 1.00 96.44 83 GLN A N 1
ATOM 646 C CA . GLN A 1 83 ? 21.714 -3.657 -28.549 1.00 96.44 83 GLN A CA 1
ATOM 647 C C . GLN A 1 83 ? 21.255 -2.682 -27.456 1.00 96.44 83 GLN A C 1
ATOM 649 O O . GLN A 1 83 ? 20.525 -3.087 -26.556 1.00 96.44 83 GLN A O 1
ATOM 654 N N . LYS A 1 84 ? 21.562 -1.385 -27.586 1.00 96.50 84 LYS A N 1
ATOM 655 C CA . LYS A 1 84 ? 21.095 -0.354 -26.640 1.00 96.50 84 LYS A CA 1
ATOM 656 C C . LYS A 1 84 ? 19.573 -0.287 -26.548 1.00 96.50 84 LYS A C 1
ATOM 658 O O . LYS A 1 84 ? 19.033 -0.079 -25.465 1.00 96.50 84 LYS A O 1
ATOM 663 N N . ARG A 1 85 ? 18.865 -0.478 -27.666 1.00 95.56 85 ARG A N 1
ATOM 664 C CA . ARG A 1 85 ? 17.395 -0.547 -27.678 1.00 95.56 85 ARG A CA 1
ATOM 665 C C . ARG A 1 85 ? 16.878 -1.748 -26.899 1.00 95.56 85 ARG A C 1
ATOM 667 O O . ARG A 1 85 ? 15.937 -1.579 -26.136 1.00 95.56 85 ARG A O 1
ATOM 674 N N . LYS A 1 86 ? 17.493 -2.923 -27.059 1.00 96.50 86 LYS A N 1
ATOM 675 C CA . LYS A 1 86 ? 17.127 -4.119 -26.286 1.00 96.50 86 LYS A CA 1
ATOM 676 C C . LYS A 1 86 ? 17.359 -3.906 -24.793 1.00 96.50 86 LYS A C 1
ATOM 678 O O . LYS A 1 86 ? 16.430 -4.083 -24.021 1.00 96.50 86 LYS A O 1
ATOM 683 N N . GLU A 1 87 ? 18.536 -3.417 -24.408 1.00 96.44 87 GLU A N 1
ATOM 684 C CA . GLU A 1 87 ? 18.856 -3.130 -23.002 1.00 96.44 87 GLU A CA 1
ATOM 685 C C . GLU A 1 87 ? 17.915 -2.074 -22.395 1.00 96.44 87 GLU A C 1
ATOM 687 O O . GLU A 1 87 ? 17.503 -2.181 -21.241 1.00 96.44 87 GLU A O 1
ATOM 692 N N . SER A 1 88 ? 17.558 -1.040 -23.164 1.00 95.31 88 SER A N 1
ATOM 693 C CA . SER A 1 88 ? 16.602 -0.022 -22.721 1.00 95.31 88 SER A CA 1
ATOM 694 C C . SER A 1 88 ? 15.192 -0.584 -22.566 1.00 95.31 88 SER A C 1
ATOM 696 O O . SER A 1 88 ? 14.483 -0.186 -21.644 1.00 95.31 88 SER A O 1
ATOM 698 N N . GLU A 1 89 ? 14.774 -1.473 -23.463 1.00 96.00 89 GLU A N 1
ATOM 699 C CA . GLU A 1 89 ? 13.457 -2.099 -23.415 1.00 96.00 89 GLU A CA 1
ATOM 700 C C . GLU A 1 89 ? 13.354 -3.087 -22.250 1.00 96.00 89 GLU A C 1
ATOM 702 O O . GLU A 1 89 ? 12.375 -3.059 -21.512 1.00 96.00 89 GLU A O 1
ATOM 707 N N . GLU A 1 90 ? 14.393 -3.888 -22.011 1.00 96.31 90 GLU A N 1
ATOM 708 C CA . GLU A 1 90 ? 14.479 -4.785 -20.854 1.00 96.31 90 GLU A CA 1
ATOM 709 C C . GLU A 1 90 ? 14.367 -4.007 -19.539 1.00 96.31 90 GLU A C 1
ATOM 711 O O . GLU A 1 90 ? 13.539 -4.344 -18.693 1.00 96.31 90 GLU A O 1
ATOM 716 N N . LYS A 1 91 ? 15.111 -2.902 -19.402 1.00 95.88 91 LYS A N 1
ATO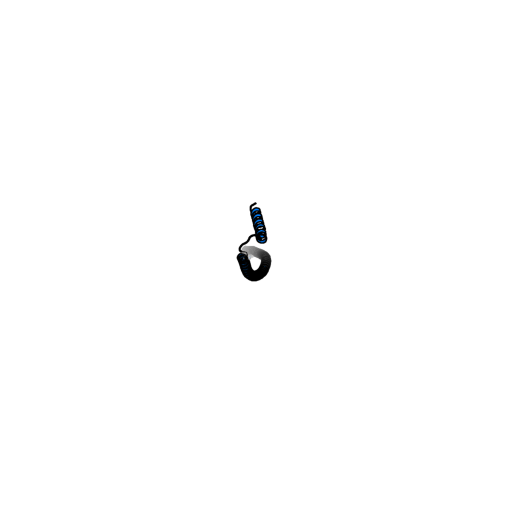M 717 C CA . LYS A 1 91 ? 15.010 -2.016 -18.231 1.00 95.88 91 LYS A CA 1
ATOM 718 C C . LYS A 1 91 ? 13.631 -1.380 -18.097 1.00 95.88 91 LYS A C 1
ATOM 720 O O . LYS A 1 91 ? 13.139 -1.225 -16.984 1.00 95.88 91 LYS A O 1
ATOM 725 N N . ARG A 1 92 ? 12.995 -0.995 -19.208 1.00 96.31 92 ARG A N 1
ATOM 726 C CA . ARG A 1 92 ? 11.636 -0.436 -19.194 1.00 96.31 92 ARG A CA 1
ATOM 727 C C . ARG A 1 92 ? 10.636 -1.459 -18.664 1.00 96.31 92 ARG A C 1
ATOM 729 O O . ARG A 1 92 ? 9.865 -1.130 -17.770 1.00 96.31 92 ARG A O 1
ATOM 736 N N . VAL A 1 93 ? 10.694 -2.693 -19.161 1.00 96.56 93 VAL A N 1
ATOM 737 C CA . VAL A 1 93 ? 9.835 -3.796 -18.707 1.00 96.56 93 VAL A CA 1
ATOM 738 C C . VAL A 1 93 ? 10.104 -4.132 -17.237 1.00 96.56 93 VAL A C 1
ATOM 740 O O . VAL A 1 93 ? 9.166 -4.306 -16.459 1.00 96.56 93 VAL A O 1
ATOM 743 N N . GLU A 1 94 ? 11.367 -4.168 -16.812 1.00 96.62 94 GLU A N 1
ATOM 744 C CA . GLU A 1 94 ? 11.731 -4.382 -15.407 1.00 96.62 94 GLU A CA 1
ATOM 745 C C . GLU A 1 94 ? 11.151 -3.284 -14.499 1.00 96.62 94 GLU A C 1
ATOM 747 O O . GLU A 1 94 ? 10.545 -3.577 -13.470 1.00 96.62 94 GLU A O 1
ATOM 752 N N . LEU A 1 95 ? 11.253 -2.015 -14.900 1.00 95.50 95 LEU A N 1
ATOM 753 C CA . LEU A 1 95 ? 10.684 -0.900 -14.141 1.00 95.50 95 LEU A CA 1
ATOM 754 C C . LEU A 1 95 ? 9.152 -0.927 -14.122 1.00 95.50 95 LEU A C 1
ATOM 756 O O . LEU A 1 95 ? 8.557 -0.685 -13.073 1.00 95.50 95 LEU A O 1
ATOM 760 N N . GLU A 1 96 ? 8.504 -1.235 -15.247 1.00 94.94 96 GLU A N 1
ATOM 761 C CA . GLU A 1 96 ? 7.045 -1.363 -15.326 1.00 94.94 96 GLU A CA 1
ATOM 762 C C . GLU A 1 96 ? 6.538 -2.484 -14.409 1.00 94.94 96 GLU A C 1
ATOM 764 O O . GLU A 1 96 ? 5.605 -2.268 -13.634 1.00 94.94 96 GLU A O 1
ATOM 769 N N . THR A 1 97 ? 7.193 -3.648 -14.419 1.00 96.06 97 THR A N 1
ATOM 770 C CA . THR A 1 97 ? 6.830 -4.783 -13.553 1.00 96.06 97 THR A CA 1
ATOM 771 C C . THR A 1 97 ? 7.084 -4.489 -12.073 1.00 96.06 97 THR A C 1
ATOM 773 O O . THR A 1 97 ? 6.234 -4.792 -11.230 1.00 96.06 97 THR A O 1
ATOM 776 N N . LEU A 1 98 ? 8.206 -3.846 -11.728 1.00 95.56 98 LEU A N 1
ATOM 777 C CA . LEU A 1 98 ? 8.493 -3.421 -10.356 1.00 95.56 98 LEU A CA 1
ATOM 778 C C . LEU A 1 98 ? 7.459 -2.400 -9.858 1.00 95.56 98 LEU A C 1
ATOM 780 O O . LEU A 1 98 ? 7.001 -2.481 -8.714 1.00 95.56 98 LEU A O 1
ATOM 784 N N . ASN A 1 99 ? 7.074 -1.453 -10.714 1.00 94.62 99 ASN A N 1
ATOM 785 C CA . ASN A 1 99 ? 6.079 -0.438 -10.393 1.00 94.62 99 ASN A CA 1
ATOM 786 C C . ASN A 1 99 ? 4.690 -1.064 -10.186 1.00 94.62 99 ASN A C 1
ATOM 788 O O . ASN A 1 99 ? 4.043 -0.792 -9.176 1.00 94.62 99 ASN A O 1
ATOM 792 N N . GLN A 1 100 ? 4.270 -1.979 -11.067 1.00 96.12 100 GLN A N 1
ATOM 793 C CA . GLN A 1 100 ? 3.023 -2.738 -10.902 1.00 96.12 100 GLN A CA 1
ATOM 794 C C . GLN 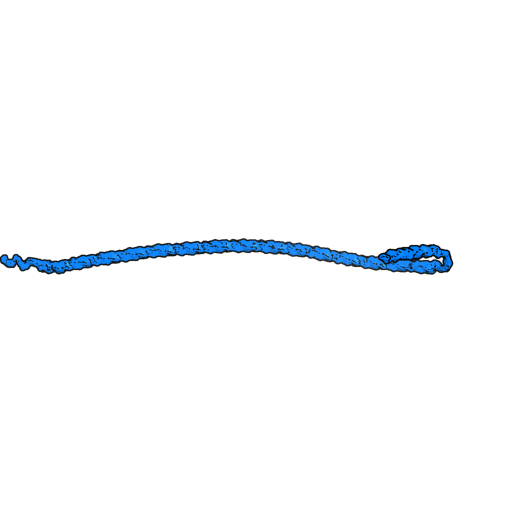A 1 100 ? 3.001 -3.501 -9.575 1.00 96.12 100 GLN A C 1
ATOM 796 O O . GLN A 1 100 ? 2.086 -3.313 -8.776 1.00 96.12 100 GLN A O 1
ATOM 801 N N . LYS A 1 101 ? 4.056 -4.267 -9.277 1.00 96.19 101 LYS A N 1
ATOM 802 C CA . LYS A 1 101 ? 4.176 -5.016 -8.018 1.00 96.19 101 LYS A CA 1
ATOM 803 C C . LYS A 1 101 ? 4.149 -4.107 -6.787 1.00 96.19 101 LYS A C 1
ATOM 805 O O . LYS A 1 101 ? 3.605 -4.472 -5.743 1.00 96.19 101 LYS A O 1
ATOM 810 N N . THR A 1 102 ? 4.751 -2.924 -6.889 1.00 94.44 102 THR A N 1
ATOM 811 C CA . THR A 1 102 ? 4.756 -1.934 -5.805 1.00 94.44 102 THR A CA 1
ATOM 812 C C . THR A 1 102 ? 3.360 -1.365 -5.579 1.00 94.44 102 THR A C 1
ATOM 814 O O . THR A 1 102 ? 2.919 -1.314 -4.432 1.00 94.44 102 THR A O 1
ATOM 817 N N . ASN A 1 103 ? 2.644 -1.011 -6.648 1.00 95.12 103 ASN A N 1
ATOM 818 C CA . ASN A 1 103 ? 1.263 -0.540 -6.564 1.00 95.12 103 ASN A CA 1
ATOM 819 C C . ASN A 1 103 ? 0.328 -1.606 -5.991 1.00 95.12 103 ASN A C 1
ATOM 821 O O . ASN A 1 103 ? -0.437 -1.308 -5.080 1.00 95.12 103 ASN A O 1
ATOM 825 N N . GLU A 1 104 ? 0.424 -2.853 -6.452 1.00 95.62 104 GLU A N 1
ATOM 826 C CA . GLU A 1 104 ? -0.371 -3.962 -5.910 1.00 95.62 104 GLU A CA 1
ATOM 827 C C . GLU A 1 104 ? -0.115 -4.155 -4.409 1.00 95.62 104 GLU A C 1
ATOM 829 O O . GLU A 1 104 ? -1.051 -4.236 -3.614 1.00 95.62 104 GLU A O 1
ATOM 834 N N . SER A 1 105 ? 1.156 -4.152 -3.994 1.00 95.19 105 SER A N 1
ATOM 835 C CA . SER A 1 105 ? 1.541 -4.255 -2.581 1.00 95.19 105 SER A CA 1
ATOM 836 C C . SER A 1 105 ? 1.038 -3.071 -1.749 1.00 95.19 105 SER A C 1
ATOM 838 O O . SER A 1 105 ? 0.599 -3.250 -0.609 1.00 95.19 105 SER A O 1
ATOM 840 N N . PHE A 1 106 ? 1.082 -1.859 -2.306 1.00 94.88 106 PHE A N 1
ATOM 841 C CA . PHE A 1 106 ? 0.570 -0.658 -1.658 1.00 94.88 106 PHE A CA 1
ATOM 842 C C . PHE A 1 106 ? -0.946 -0.735 -1.456 1.00 94.88 106 PHE A C 1
ATOM 844 O O . PHE A 1 106 ? -1.411 -0.552 -0.331 1.00 94.88 106 PHE A O 1
ATOM 851 N N . GLU A 1 107 ? -1.703 -1.068 -2.502 1.00 95.38 107 GLU A N 1
ATOM 852 C CA . GLU A 1 107 ? -3.160 -1.222 -2.442 1.00 95.38 107 GLU A CA 1
ATOM 853 C C . GLU A 1 107 ? -3.570 -2.294 -1.427 1.00 95.38 107 GLU A C 1
ATOM 855 O O . GLU A 1 107 ? -4.436 -2.055 -0.582 1.00 95.38 107 GLU A O 1
ATOM 860 N N . GLN A 1 108 ? -2.886 -3.443 -1.433 1.00 95.81 108 GLN A N 1
ATOM 861 C CA . GLN A 1 108 ? -3.128 -4.523 -0.479 1.00 95.81 108 GLN A CA 1
ATOM 862 C C . GLN A 1 108 ? -2.913 -4.054 0.967 1.00 95.81 108 GLN A C 1
ATOM 864 O O . GLN A 1 108 ? -3.798 -4.198 1.810 1.00 95.81 108 GLN A O 1
ATOM 869 N N . LYS A 1 109 ? -1.769 -3.420 1.257 1.00 94.75 109 LYS A N 1
ATOM 870 C CA . LYS A 1 109 ? -1.470 -2.902 2.602 1.00 94.75 109 LYS A CA 1
ATOM 871 C C . LYS A 1 109 ? -2.452 -1.824 3.040 1.00 94.75 109 LYS A C 1
ATOM 873 O O . LYS A 1 109 ? -2.802 -1.757 4.216 1.00 94.75 109 LYS A O 1
ATOM 878 N N . ASN A 1 110 ? -2.877 -0.965 2.119 1.00 95.00 110 ASN A N 1
ATOM 879 C CA . ASN A 1 110 ? -3.815 0.107 2.417 1.00 95.00 110 ASN A CA 1
ATOM 880 C C . ASN A 1 110 ? -5.209 -0.457 2.734 1.00 95.00 110 ASN A C 1
ATOM 882 O O . ASN A 1 110 ? -5.867 -0.002 3.672 1.00 95.00 110 ASN A O 1
ATOM 886 N N . LYS A 1 111 ? -5.632 -1.501 2.012 1.00 96.12 111 LYS A N 1
ATOM 887 C CA . LYS A 1 111 ? -6.854 -2.250 2.312 1.00 96.12 111 LYS A CA 1
ATOM 888 C C . LYS A 1 111 ? -6.783 -2.911 3.692 1.00 96.12 111 LYS A C 1
ATOM 890 O O . LYS A 1 111 ? -7.668 -2.669 4.511 1.00 96.12 111 LYS A O 1
ATOM 895 N N . ASP A 1 112 ? -5.704 -3.633 3.989 1.00 95.88 112 ASP A N 1
ATOM 896 C CA . ASP A 1 112 ? -5.502 -4.285 5.291 1.00 95.88 112 ASP A CA 1
ATOM 897 C C . ASP A 1 112 ? -5.504 -3.268 6.448 1.00 95.88 112 ASP A C 1
ATOM 899 O O . ASP A 1 112 ? -6.082 -3.507 7.512 1.00 95.88 112 ASP A O 1
ATOM 903 N N . LEU A 1 113 ? -4.882 -2.100 6.246 1.00 95.12 113 LEU A N 1
ATOM 904 C CA . LEU A 1 113 ? -4.879 -1.007 7.220 1.00 95.12 113 LEU A CA 1
ATOM 905 C C . LEU A 1 113 ? -6.284 -0.457 7.475 1.00 95.12 113 LEU A C 1
ATOM 907 O O . LEU A 1 113 ? -6.644 -0.244 8.635 1.00 95.12 113 LEU A O 1
ATOM 911 N N . ARG A 1 114 ? -7.081 -0.248 6.421 1.00 95.50 114 ARG A N 1
ATOM 912 C CA . ARG A 1 114 ? -8.473 0.211 6.549 1.00 95.50 114 ARG A CA 1
ATOM 913 C C . ARG A 1 114 ? -9.323 -0.799 7.307 1.00 95.50 114 ARG A C 1
ATOM 915 O O . ARG A 1 114 ? -9.989 -0.416 8.264 1.00 95.50 114 ARG A O 1
ATOM 922 N N . GLU A 1 115 ? -9.239 -2.078 6.951 1.00 96.31 115 GLU A N 1
ATOM 923 C CA . GLU A 1 115 ? -9.983 -3.144 7.631 1.00 96.31 115 GLU A CA 1
ATOM 924 C C . GLU A 1 115 ? -9.597 -3.245 9.114 1.00 96.31 115 GLU A C 1
ATOM 926 O O . GLU A 1 115 ? -10.459 -3.336 9.994 1.00 96.31 115 GLU A O 1
ATOM 931 N N . LYS A 1 116 ? -8.297 -3.165 9.424 1.00 95.50 116 LYS A N 1
ATOM 932 C CA . LYS A 1 116 ? -7.807 -3.199 10.806 1.00 95.50 116 LYS A CA 1
ATOM 933 C C . LYS A 1 116 ? -8.243 -1.969 11.602 1.00 95.50 116 LYS A C 1
ATOM 935 O O . LYS A 1 116 ? -8.618 -2.107 12.766 1.00 95.50 116 LYS A O 1
ATOM 940 N N . SER A 1 117 ? -8.216 -0.789 10.984 1.00 93.88 117 SER A N 1
ATOM 941 C CA . SER A 1 117 ? -8.680 0.460 11.592 1.00 93.88 117 SER A CA 1
ATOM 942 C C . SER A 1 117 ? -10.178 0.411 11.895 1.00 93.88 117 SER A C 1
ATOM 944 O O . SER A 1 117 ? -10.577 0.694 13.025 1.00 93.88 117 SER A O 1
ATOM 946 N N . GLU A 1 118 ? -10.997 -0.037 10.943 1.00 96.12 118 GLU A N 1
ATOM 947 C CA . GLU A 1 118 ? -12.446 -0.152 11.121 1.00 96.12 118 GLU A CA 1
ATOM 948 C C . GLU A 1 118 ? -12.794 -1.162 12.221 1.00 96.12 118 GLU A C 1
ATOM 950 O O . GLU A 1 118 ? -13.600 -0.873 13.108 1.00 96.12 118 GLU A O 1
ATOM 955 N N . LYS A 1 119 ? -12.135 -2.328 12.222 1.00 96.00 119 LYS A N 1
ATOM 956 C CA . LYS A 1 119 ? -12.315 -3.342 13.267 1.00 96.00 119 LYS A CA 1
ATOM 957 C C . LYS A 1 119 ? -11.949 -2.801 14.648 1.00 96.00 119 LYS A C 1
ATOM 959 O O . LYS A 1 119 ? -12.684 -3.029 15.606 1.00 96.00 119 LYS A O 1
ATOM 964 N N . MET A 1 120 ? -10.836 -2.079 14.754 1.00 93.44 120 MET A N 1
ATOM 965 C CA . MET A 1 120 ? -10.390 -1.498 16.019 1.00 93.44 120 MET A CA 1
ATOM 966 C C . MET A 1 120 ? -11.335 -0.391 16.502 1.00 93.44 120 MET A C 1
ATOM 968 O O . MET A 1 120 ? -11.628 -0.336 17.694 1.00 93.44 120 MET A O 1
ATOM 972 N N . SER A 1 121 ? -11.865 0.434 15.594 1.00 94.19 121 SER A N 1
ATOM 973 C CA . SER A 1 121 ? -12.866 1.454 15.929 1.00 94.19 121 SER A CA 1
ATOM 974 C C . SER A 1 121 ? -14.149 0.822 16.468 1.00 94.19 121 SER A C 1
ATOM 976 O O . SER A 1 121 ? -14.610 1.208 17.538 1.00 94.19 121 SER A O 1
ATOM 978 N N . LYS A 1 122 ? -14.677 -0.208 15.790 1.00 96.00 122 LYS A N 1
ATOM 979 C CA . LYS A 1 122 ? -15.868 -0.942 16.253 1.00 96.00 122 LYS A CA 1
ATOM 980 C C . LYS A 1 122 ? -15.650 -1.561 17.634 1.00 96.00 122 LYS A C 1
ATOM 982 O O . LYS A 1 122 ? -16.472 -1.376 18.524 1.00 96.00 122 LYS A O 1
ATOM 987 N N . GLN A 1 123 ? -14.509 -2.218 17.847 1.00 95.75 123 GLN A N 1
ATOM 988 C CA . GLN A 1 123 ? -14.164 -2.799 19.150 1.00 95.75 123 GLN A CA 1
ATOM 989 C C . GLN A 1 123 ? -14.033 -1.747 20.259 1.00 95.75 123 GLN A C 1
ATOM 991 O O . GLN A 1 123 ? -14.386 -2.012 21.410 1.00 95.75 123 GLN A O 1
ATOM 996 N N . LEU A 1 124 ? -13.504 -0.564 19.939 1.00 93.44 124 LEU A N 1
ATOM 997 C CA . LEU A 1 124 ? -13.397 0.538 20.890 1.00 93.44 124 LEU A CA 1
ATOM 998 C C . LEU A 1 124 ? -14.786 1.052 21.290 1.00 93.44 124 LEU A C 1
ATOM 1000 O O . LEU A 1 124 ? -15.049 1.226 22.481 1.00 93.44 124 LEU A O 1
ATOM 1004 N N . ASP A 1 125 ? -15.671 1.255 20.314 1.00 95.06 125 ASP A N 1
ATOM 1005 C CA . ASP A 1 125 ? -17.037 1.724 20.550 1.00 95.06 125 ASP A CA 1
ATOM 1006 C C . ASP A 1 125 ? -17.852 0.709 21.358 1.00 95.06 125 ASP A C 1
ATOM 1008 O O . ASP A 1 125 ? -18.507 1.086 22.332 1.00 95.06 125 ASP A O 1
ATOM 1012 N N . GLU A 1 126 ? -17.742 -0.582 21.037 1.00 95.75 126 GLU A N 1
ATOM 1013 C CA . GLU A 1 126 ? -18.362 -1.665 21.806 1.00 95.75 126 GLU A CA 1
ATOM 1014 C C . GLU A 1 126 ? -17.874 -1.676 23.260 1.00 95.75 126 GLU A C 1
ATOM 1016 O O . GLU A 1 126 ? -18.685 -1.678 24.191 1.00 95.75 126 GLU A O 1
ATOM 1021 N N . LYS A 1 127 ? -16.554 -1.610 23.488 1.00 93.81 127 LYS A N 1
ATOM 1022 C CA . LYS A 1 127 ? -15.993 -1.555 24.848 1.00 93.81 127 LYS A CA 1
ATOM 1023 C C . LYS A 1 127 ? -16.445 -0.314 25.603 1.00 93.81 127 LYS A C 1
ATOM 1025 O O . LYS A 1 127 ? -16.769 -0.399 26.786 1.00 93.81 127 LYS A O 1
ATOM 1030 N N . LYS A 1 128 ? -16.489 0.840 24.937 1.00 92.44 128 LYS A N 1
ATOM 1031 C CA . LYS A 1 128 ? -16.971 2.086 25.534 1.00 92.44 128 LYS A CA 1
ATOM 1032 C C . LYS A 1 128 ? -18.428 1.934 25.971 1.00 92.44 128 LYS A C 1
ATOM 1034 O O . LYS A 1 128 ? -18.744 2.252 27.115 1.00 92.44 128 LYS A O 1
ATOM 1039 N N . GLN A 1 129 ? -19.296 1.401 25.111 1.00 95.19 129 GLN A N 1
ATOM 1040 C CA . GLN A 1 129 ? -20.700 1.153 25.449 1.00 95.19 129 GLN A CA 1
ATOM 1041 C C . GLN A 1 129 ? -20.854 0.175 26.619 1.00 95.19 129 GLN A C 1
ATOM 1043 O O . GLN A 1 129 ? -21.618 0.460 27.541 1.00 95.19 129 GLN A O 1
ATOM 1048 N N . GLN A 1 130 ? -20.094 -0.923 26.634 1.00 95.31 130 GLN A N 1
ATOM 1049 C CA . GLN A 1 130 ? -20.105 -1.887 27.741 1.00 95.31 130 GLN A CA 1
ATOM 1050 C C . GLN A 1 130 ? -19.694 -1.247 29.071 1.00 95.31 130 GLN A C 1
ATOM 1052 O O . GLN A 1 130 ? -20.350 -1.465 30.092 1.00 95.31 130 GLN A O 1
ATOM 1057 N N . ILE A 1 131 ? -18.646 -0.416 29.068 1.00 93.50 131 ILE A N 1
ATOM 1058 C CA . ILE A 1 131 ? -18.207 0.316 30.262 1.00 93.50 131 ILE A CA 1
ATOM 1059 C C . ILE A 1 131 ? -19.314 1.262 30.736 1.00 93.50 131 ILE A C 1
ATOM 1061 O O . ILE A 1 131 ? -19.668 1.239 31.913 1.00 93.50 131 ILE A O 1
ATOM 1065 N N . PHE A 1 132 ? -19.907 2.051 29.835 1.00 94.25 132 PHE A N 1
ATOM 1066 C CA . PHE A 1 132 ? -21.000 2.961 30.190 1.00 94.25 132 PHE A CA 1
ATOM 1067 C C . PHE A 1 132 ? -22.208 2.224 30.776 1.00 94.25 132 PHE A C 1
ATOM 1069 O O . PHE A 1 132 ? -22.753 2.663 31.789 1.00 94.25 132 PHE A O 1
ATOM 1076 N N . GLN A 1 133 ? -22.611 1.101 30.179 1.00 95.25 133 GLN A N 1
ATOM 1077 C CA . GLN A 1 133 ? -23.711 0.285 30.696 1.00 95.25 133 GLN A CA 1
ATOM 1078 C C . GLN A 1 133 ? -23.393 -0.281 32.082 1.00 95.25 133 GLN A C 1
ATOM 1080 O O . GLN A 1 133 ? -24.220 -0.169 32.984 1.00 95.25 133 GLN A O 1
ATOM 1085 N N . THR A 1 134 ? -22.183 -0.809 32.277 1.00 95.31 134 THR A N 1
ATOM 1086 C CA . THR A 1 134 ? -21.743 -1.366 33.565 1.00 95.31 134 THR A CA 1
ATOM 1087 C C . THR A 1 134 ? -21.731 -0.295 34.656 1.00 95.31 134 THR A C 1
ATOM 1089 O O . THR A 1 134 ? -22.243 -0.508 35.754 1.00 95.31 134 THR A O 1
ATOM 1092 N N . VAL A 1 135 ? -21.190 0.890 34.355 1.00 93.75 135 VAL A N 1
ATOM 1093 C CA . VAL A 1 135 ? -21.165 2.020 35.294 1.00 93.75 135 VAL A CA 1
ATOM 1094 C C . VAL A 1 135 ? -22.583 2.474 35.631 1.00 93.75 135 VAL A C 1
ATOM 1096 O O . VAL A 1 135 ? -22.890 2.669 36.806 1.00 93.75 135 VAL A O 1
ATOM 1099 N N . LYS A 1 136 ? -23.465 2.590 34.632 1.00 94.19 136 LYS A N 1
ATOM 1100 C CA . LYS A 1 136 ? -24.865 2.975 34.843 1.00 94.19 136 LYS A CA 1
ATOM 1101 C C . LYS A 1 136 ? -25.599 1.972 35.736 1.00 94.19 136 LYS A C 1
ATOM 1103 O O . LYS A 1 136 ? -26.244 2.386 36.693 1.00 94.19 136 LYS A O 1
ATOM 1108 N N . GLN A 1 137 ? -25.452 0.674 35.475 1.00 95.00 137 GLN A N 1
ATOM 1109 C CA . GLN A 1 137 ? -26.067 -0.382 36.285 1.00 95.00 137 GLN A CA 1
ATOM 1110 C C . GLN A 1 137 ? -25.552 -0.374 37.729 1.00 95.00 137 GLN A C 1
ATOM 1112 O O . GLN A 1 137 ? -26.344 -0.441 38.668 1.00 95.00 137 GLN A O 1
ATOM 1117 N N . ASN A 1 138 ? -24.237 -0.244 37.927 1.00 93.69 138 ASN A N 1
ATOM 1118 C CA . ASN A 1 138 ? -23.650 -0.171 39.267 1.00 93.69 138 ASN A CA 1
ATOM 1119 C C . ASN A 1 138 ? -24.125 1.071 40.027 1.00 93.69 138 ASN A C 1
ATOM 1121 O O . ASN A 1 138 ? -24.429 0.986 41.219 1.00 93.69 138 ASN A O 1
ATOM 1125 N N . TYR A 1 139 ? -24.226 2.210 39.342 1.00 92.25 139 TYR A N 1
ATOM 1126 C CA . TYR A 1 139 ? -24.763 3.435 39.918 1.00 92.25 139 TYR A CA 1
ATOM 1127 C C . TYR A 1 139 ? -26.232 3.272 40.328 1.00 92.25 139 TYR A C 1
ATOM 1129 O O . TYR A 1 139 ? -26.576 3.572 41.469 1.00 92.25 139 TYR A O 1
ATOM 1137 N N . GLU A 1 140 ? -27.086 2.747 39.444 1.00 94.75 140 GLU A N 1
ATOM 1138 C CA . GLU A 1 140 ? -28.508 2.516 39.736 1.00 94.75 140 GLU A CA 1
ATOM 1139 C C . GLU A 1 140 ? -28.695 1.557 40.915 1.00 94.75 140 GLU A C 1
ATOM 1141 O O . GLU A 1 140 ? -29.463 1.856 41.830 1.00 94.75 140 GLU A O 1
ATOM 1146 N N . LYS A 1 141 ? -27.928 0.462 40.957 1.00 95.12 141 LYS A N 1
ATOM 1147 C CA . LYS A 1 141 ? -27.947 -0.490 42.073 1.00 95.12 141 LYS A CA 1
ATOM 1148 C C . LYS A 1 141 ? -27.532 0.164 43.391 1.00 95.12 141 LYS A C 1
ATOM 1150 O O . LYS A 1 141 ? -28.194 -0.024 44.407 1.00 95.12 141 LYS A O 1
ATOM 1155 N N . THR A 1 142 ? -26.461 0.956 43.374 1.00 91.88 142 THR A N 1
ATOM 1156 C CA . THR A 1 142 ? -25.969 1.656 44.573 1.00 91.88 142 THR A CA 1
ATOM 1157 C C . THR A 1 142 ? -26.984 2.686 45.060 1.00 91.88 142 THR A C 1
ATOM 1159 O O . THR A 1 142 ? -27.248 2.784 46.257 1.00 91.88 142 THR A O 1
ATOM 1162 N N . LYS A 1 143 ? -27.601 3.426 44.133 1.00 93.50 143 LYS A N 1
ATOM 1163 C CA . LYS A 1 143 ? -28.657 4.392 44.437 1.00 93.50 143 LYS A CA 1
ATOM 1164 C C . LYS A 1 143 ? -29.864 3.712 45.086 1.00 93.50 143 LYS A C 1
ATOM 1166 O O . LYS A 1 143 ? -30.323 4.186 46.118 1.00 93.50 143 LYS A O 1
ATOM 1171 N N . GLN A 1 144 ? -30.337 2.595 44.531 1.00 95.12 144 GLN A N 1
ATOM 1172 C CA . GLN A 1 144 ? -31.449 1.826 45.104 1.00 95.12 144 GLN A CA 1
ATOM 1173 C C . GLN A 1 144 ? -31.129 1.329 46.517 1.00 95.12 144 GLN A C 1
ATOM 1175 O O . GLN A 1 144 ? -31.917 1.545 47.431 1.00 95.12 144 GLN A O 1
ATOM 1180 N N . GLN A 1 145 ? -29.945 0.743 46.722 1.00 94.31 145 GLN A N 1
ATOM 1181 C CA . GLN A 1 145 ? -29.509 0.288 48.048 1.00 94.31 145 GLN A CA 1
ATOM 1182 C C . GLN A 1 145 ? -29.447 1.435 49.062 1.00 94.31 145 GLN A C 1
ATOM 1184 O O . GLN A 1 145 ? -29.837 1.270 50.217 1.00 94.31 145 GLN A O 1
ATOM 1189 N N . PHE A 1 146 ? -28.975 2.607 48.634 1.00 92.62 146 PHE A N 1
ATOM 1190 C CA . PHE A 1 146 ? -28.923 3.787 49.485 1.00 92.62 146 PHE A CA 1
ATOM 1191 C C . PHE A 1 146 ? -30.324 4.312 49.833 1.00 92.62 146 PHE A C 1
ATOM 1193 O O . PHE A 1 146 ? -30.589 4.619 50.994 1.00 92.62 146 PHE A O 1
ATOM 1200 N N . GLU A 1 147 ? -31.236 4.378 48.860 1.00 94.12 147 GLU A N 1
ATOM 1201 C CA . GLU A 1 147 ? -32.629 4.780 49.085 1.00 94.12 147 GLU A CA 1
ATOM 1202 C C . GLU A 1 147 ? -33.357 3.823 50.039 1.00 94.12 147 GLU A C 1
ATOM 1204 O O . GLU A 1 147 ? -34.072 4.277 50.935 1.00 94.12 147 GLU A O 1
ATOM 1209 N N . GLU A 1 148 ? -33.161 2.512 49.888 1.00 94.81 148 GLU A N 1
ATOM 1210 C CA . GLU A 1 148 ? -33.724 1.500 50.787 1.00 94.81 148 GLU A CA 1
ATOM 1211 C C . GLU A 1 148 ? -33.168 1.624 52.206 1.00 94.81 148 GLU A C 1
ATOM 1213 O O . GLU A 1 148 ? -33.936 1.634 53.171 1.00 94.81 148 GLU A O 1
ATOM 1218 N N . PHE A 1 149 ? -31.846 1.769 52.343 1.00 93.88 149 PHE A N 1
ATOM 1219 C CA . PHE A 1 149 ? -31.205 1.970 53.640 1.00 93.88 149 PHE A CA 1
ATOM 1220 C C . PHE A 1 149 ? -31.732 3.230 54.331 1.00 93.88 149 PHE A C 1
ATOM 1222 O O . PHE A 1 149 ? -32.114 3.181 55.500 1.00 93.88 149 PHE A O 1
ATOM 1229 N N . TYR A 1 150 ? -31.808 4.345 53.601 1.00 92.00 150 TYR A N 1
ATOM 1230 C CA . TYR A 1 150 ? -32.303 5.608 54.135 1.00 92.00 150 TYR A CA 1
ATOM 1231 C C . TYR A 1 150 ? -33.768 5.510 54.572 1.00 92.00 150 TYR A C 1
ATOM 1233 O O . TYR A 1 150 ? -34.099 5.911 55.685 1.00 92.00 150 TYR A O 1
ATOM 1241 N N . LYS A 1 151 ? -34.641 4.920 53.742 1.00 93.94 151 LYS A N 1
ATOM 1242 C CA . LYS A 1 151 ? -36.054 4.696 54.095 1.00 93.94 151 LYS A CA 1
ATOM 1243 C C . LYS A 1 151 ? -36.201 3.828 55.338 1.00 93.94 151 LYS A C 1
ATOM 1245 O O . LYS A 1 151 ? -37.017 4.138 56.200 1.00 93.94 151 LYS A O 1
ATOM 1250 N N . LYS A 1 152 ? -35.411 2.756 55.449 1.00 94.81 152 LYS A N 1
ATOM 1251 C CA . LYS A 1 152 ? -35.446 1.876 56.620 1.00 94.81 152 LYS A CA 1
ATOM 1252 C C . LYS A 1 152 ? -35.067 2.634 57.894 1.00 94.81 152 LYS A C 1
ATOM 1254 O O . LYS A 1 152 ? -35.793 2.547 58.878 1.00 94.81 152 LYS A O 1
ATOM 1259 N N . GLN A 1 153 ? -33.988 3.414 57.846 1.00 92.25 153 GLN A N 1
ATOM 1260 C CA . GLN A 1 153 ? -33.541 4.213 58.987 1.00 92.25 153 GLN A CA 1
ATOM 1261 C C . GLN A 1 153 ? -34.546 5.305 59.365 1.00 92.25 153 GLN A C 1
ATOM 1263 O O . GLN A 1 153 ? -34.829 5.499 60.544 1.00 92.25 153 GLN A O 1
ATOM 1268 N N . ALA A 1 154 ? -35.133 5.989 58.380 1.00 92.06 154 ALA A N 1
ATOM 1269 C CA . ALA A 1 154 ? -36.173 6.983 58.628 1.00 92.06 154 ALA A CA 1
ATOM 1270 C C . ALA A 1 154 ? -37.389 6.361 59.338 1.00 92.06 154 ALA A C 1
ATOM 1272 O O . ALA A 1 154 ? -37.825 6.876 60.366 1.00 92.06 154 ALA A O 1
ATOM 1273 N N . ASN A 1 155 ? -37.867 5.209 58.856 1.00 94.69 155 ASN A N 1
ATOM 1274 C CA . ASN A 1 155 ? -38.984 4.491 59.470 1.00 94.69 155 ASN A CA 1
ATOM 1275 C C . ASN A 1 155 ? -38.657 3.996 60.894 1.00 94.69 155 ASN A C 1
ATOM 1277 O O . ASN A 1 155 ? -39.508 4.069 61.779 1.00 94.69 155 ASN A O 1
ATOM 1281 N N . GLU A 1 156 ? -37.438 3.501 61.142 1.00 94.44 156 GLU A N 1
ATOM 1282 C CA . GLU A 1 156 ? -36.999 3.088 62.486 1.00 94.44 156 GLU A CA 1
ATOM 1283 C C . GLU A 1 156 ? -36.963 4.275 63.461 1.00 94.44 156 GLU A C 1
ATOM 1285 O O . GLU A 1 156 ? -37.420 4.154 64.604 1.00 94.44 156 GLU A O 1
ATOM 1290 N N . ILE A 1 157 ? -36.490 5.440 63.007 1.00 91.12 157 ILE A N 1
ATOM 1291 C CA . ILE A 1 157 ? -36.482 6.676 63.799 1.00 91.12 157 ILE A CA 1
ATOM 1292 C C . ILE A 1 157 ? -37.914 7.125 64.108 1.00 91.12 157 ILE A C 1
ATOM 1294 O O . ILE A 1 157 ? -38.215 7.417 65.266 1.00 91.12 157 ILE A O 1
ATOM 1298 N N . GLU A 1 158 ? -38.807 7.147 63.115 1.00 93.12 158 GLU A N 1
ATOM 1299 C CA . GLU A 1 158 ? -40.216 7.514 63.310 1.00 93.12 158 GLU A CA 1
ATOM 1300 C C . GLU A 1 158 ? -40.919 6.573 64.294 1.00 93.12 158 GLU A C 1
ATOM 1302 O O . GLU A 1 158 ? -41.549 7.038 65.246 1.00 93.12 158 GLU A O 1
ATOM 1307 N N . SER A 1 159 ? -40.741 5.259 64.133 1.00 93.06 159 SER A N 1
ATOM 1308 C CA . SER A 1 159 ? -41.304 4.254 65.041 1.00 93.06 159 SER A CA 1
ATOM 1309 C C . SER A 1 159 ? -40.782 4.424 66.471 1.00 93.06 159 SER A C 1
ATOM 1311 O O . SER A 1 159 ? -41.548 4.350 67.435 1.00 93.06 159 SER A O 1
ATOM 1313 N N . THR A 1 160 ? -39.480 4.674 66.631 1.00 92.38 160 THR A N 1
ATOM 1314 C CA . THR A 1 160 ? -38.869 4.905 67.948 1.00 92.38 160 THR A CA 1
ATOM 1315 C C . THR A 1 160 ? -39.414 6.175 68.594 1.00 92.38 160 THR A C 1
ATOM 1317 O O . THR A 1 160 ? -39.763 6.169 69.775 1.00 92.38 160 THR A O 1
ATOM 1320 N N . LEU A 1 161 ? -39.544 7.255 67.819 1.00 91.19 161 LEU A N 1
ATOM 1321 C CA . LEU A 1 161 ? -40.108 8.520 68.281 1.00 91.19 161 LEU A CA 1
ATOM 1322 C C . LEU A 1 161 ? -41.565 8.347 68.733 1.00 91.19 161 LEU A C 1
ATOM 1324 O O . LEU A 1 161 ? -41.952 8.866 69.780 1.00 91.19 161 LEU A O 1
ATOM 1328 N N . GLU A 1 162 ? -42.378 7.620 67.966 1.00 93.88 162 GLU A N 1
ATOM 1329 C CA . GLU A 1 162 ? -43.783 7.380 68.299 1.00 93.88 162 GLU A CA 1
ATOM 1330 C C . GLU A 1 162 ? -43.926 6.514 69.559 1.00 93.88 162 GLU A C 1
ATOM 1332 O O . GLU A 1 162 ? -44.732 6.825 70.441 1.00 93.88 162 GLU A O 1
ATOM 1337 N N . SER A 1 163 ? -43.092 5.478 69.696 1.00 93.62 163 SER A N 1
ATOM 1338 C CA . SER A 1 163 ? -43.027 4.659 70.910 1.00 93.62 163 SER A CA 1
ATOM 1339 C C . SER A 1 163 ? -42.621 5.488 72.131 1.00 93.62 163 SER A C 1
ATOM 1341 O O . SER A 1 163 ? -43.232 5.364 73.193 1.00 93.62 163 SER A O 1
ATOM 1343 N N . LEU A 1 164 ? -41.626 6.371 71.988 1.00 92.69 164 LEU A N 1
ATOM 1344 C CA . LEU A 1 164 ? -41.176 7.253 73.065 1.00 92.69 164 LEU A CA 1
ATOM 1345 C C . LEU A 1 164 ? -42.276 8.240 73.480 1.00 92.69 164 LEU A C 1
ATOM 1347 O O . LEU A 1 164 ? -42.497 8.448 74.672 1.00 92.69 164 LEU A O 1
ATOM 1351 N N . LYS A 1 165 ? -43.015 8.804 72.514 1.00 92.00 165 LYS A N 1
ATOM 1352 C CA . LYS A 1 165 ? -44.179 9.663 72.790 1.00 92.00 165 LYS A CA 1
ATOM 1353 C C . LYS A 1 165 ? -45.251 8.917 73.583 1.00 92.00 165 LYS A C 1
ATOM 1355 O O . LYS A 1 165 ? -45.663 9.411 74.629 1.00 92.00 165 LYS A O 1
ATOM 1360 N N . LYS A 1 166 ? -45.643 7.714 73.146 1.00 93.94 166 LYS A N 1
ATOM 1361 C CA . LYS A 1 166 ? -46.638 6.883 73.852 1.00 93.94 166 LYS A CA 1
ATOM 1362 C C . LYS A 1 166 ? -46.187 6.530 75.270 1.00 93.94 166 LYS A C 1
ATOM 1364 O O . LYS A 1 166 ? -46.975 6.650 76.205 1.00 93.94 166 LYS A O 1
ATOM 1369 N N . SER A 1 167 ? -44.919 6.156 75.444 1.00 93.44 167 SER A N 1
ATOM 1370 C CA . SER A 1 167 ? -44.351 5.862 76.764 1.00 93.44 167 SER A CA 1
ATOM 1371 C C . SER A 1 167 ? -44.370 7.089 77.680 1.00 93.44 167 SER A C 1
ATOM 1373 O O . SER A 1 167 ? -44.731 6.975 78.850 1.00 93.44 167 SER A O 1
ATOM 1375 N N . ASN A 1 168 ? -44.020 8.269 77.163 1.00 92.19 168 ASN A N 1
ATOM 1376 C CA . ASN A 1 168 ? -44.073 9.512 77.932 1.00 92.19 168 ASN A CA 1
ATOM 1377 C C . ASN A 1 168 ? -45.511 9.895 78.310 1.00 92.19 168 ASN A C 1
ATOM 1379 O O . ASN A 1 168 ? -45.750 10.319 79.438 1.00 92.19 168 ASN A O 1
ATOM 1383 N N . GLU A 1 169 ? -46.481 9.719 77.408 1.00 93.12 169 GLU A N 1
ATOM 1384 C CA . GLU A 1 169 ? -47.901 9.949 77.704 1.00 93.12 169 GLU A CA 1
ATOM 1385 C C . GLU A 1 169 ? -48.428 9.011 78.799 1.00 93.12 169 GLU A C 1
ATOM 1387 O O . GLU A 1 169 ? -49.174 9.449 79.675 1.00 93.12 169 GLU A O 1
ATOM 1392 N N . GLN A 1 170 ? -48.035 7.733 78.775 1.00 92.56 170 GLN A N 1
ATOM 1393 C CA . GLN A 1 170 ? -48.389 6.767 79.819 1.00 92.56 170 GLN A CA 1
ATOM 1394 C C . GLN A 1 170 ? -47.782 7.150 81.170 1.00 92.56 170 GLN A C 1
ATOM 1396 O O . GLN A 1 170 ? -48.512 7.230 82.156 1.00 92.56 170 GLN A O 1
ATOM 1401 N N . LEU A 1 171 ? -46.486 7.476 81.209 1.00 92.19 171 LEU A N 1
ATOM 1402 C CA . LEU A 1 171 ? -45.819 7.935 82.429 1.00 92.19 171 LEU A CA 1
ATOM 1403 C C . LEU A 1 171 ? -46.474 9.202 82.991 1.00 92.19 171 LEU A C 1
ATOM 1405 O O . LEU A 1 171 ? -46.706 9.290 84.193 1.00 92.19 171 LEU A O 1
ATOM 1409 N N . LEU A 1 172 ? -46.830 10.167 82.138 1.00 88.81 172 LEU A N 1
ATOM 1410 C CA . LEU A 1 172 ? -47.548 11.372 82.562 1.00 88.81 172 LEU A CA 1
ATOM 1411 C C . LEU A 1 172 ? -48.921 11.047 83.160 1.00 88.81 172 LEU A C 1
ATOM 1413 O O . LEU A 1 172 ? -49.296 11.655 84.163 1.00 88.81 172 LEU A O 1
ATOM 1417 N N . LYS A 1 173 ? -49.662 10.089 82.587 1.00 91.38 173 LYS A N 1
ATOM 1418 C CA . LYS A 1 173 ? -50.938 9.622 83.153 1.00 91.38 173 LYS A CA 1
ATOM 1419 C C . LYS A 1 173 ? -50.741 8.961 84.512 1.00 91.38 173 LYS A C 1
ATOM 1421 O O . LYS A 1 173 ? -51.428 9.342 85.453 1.00 91.38 173 LYS A O 1
ATOM 1426 N N . GLU A 1 174 ? -49.778 8.050 84.640 1.00 90.69 174 GLU A N 1
ATOM 1427 C CA . GLU A 1 174 ? -49.471 7.400 85.919 1.00 90.69 174 GLU A CA 1
ATOM 1428 C C . GLU A 1 174 ? -49.061 8.411 86.992 1.00 90.69 174 GLU A C 1
ATOM 1430 O O . GLU A 1 174 ? -49.514 8.335 88.133 1.00 90.69 174 GLU A O 1
ATOM 1435 N N . VAL A 1 175 ? -48.207 9.377 86.640 1.00 89.94 175 VAL A N 1
ATOM 1436 C CA . VAL A 1 175 ? -47.797 10.454 87.549 1.00 89.94 175 VAL A CA 1
ATOM 1437 C C . VAL A 1 175 ? -49.009 11.284 87.951 1.00 89.94 175 VAL A C 1
ATOM 1439 O O . VAL A 1 175 ? -49.190 11.546 89.138 1.00 89.94 175 VAL A O 1
ATOM 1442 N N . LYS A 1 176 ? -49.870 11.659 87.000 1.00 90.19 176 LYS A N 1
ATOM 1443 C CA . LYS A 1 176 ? -51.090 12.421 87.278 1.00 90.19 176 LYS A CA 1
ATOM 1444 C C . LYS A 1 176 ? -52.028 11.664 88.221 1.00 90.19 176 LYS A C 1
ATOM 1446 O O . LYS A 1 176 ? -52.455 12.237 89.217 1.00 90.19 176 LYS A O 1
ATOM 1451 N N . GLU A 1 177 ? -52.289 10.384 87.968 1.00 88.88 177 GLU A N 1
ATOM 1452 C CA . GLU A 1 177 ? -53.118 9.541 88.840 1.00 88.88 177 GLU A CA 1
ATOM 1453 C C . GLU A 1 177 ? -52.514 9.388 90.238 1.00 88.88 177 GLU A C 1
ATOM 1455 O O . GLU A 1 177 ? -53.234 9.454 91.237 1.00 88.88 177 GLU A O 1
ATOM 1460 N N . LYS A 1 178 ? -51.191 9.209 90.336 1.00 86.56 178 LYS A N 1
ATOM 1461 C CA . LYS A 1 178 ? -50.491 9.147 91.625 1.00 86.56 178 LYS A CA 1
ATOM 1462 C C . LYS A 1 178 ? -50.593 10.468 92.378 1.00 86.56 178 LYS A C 1
ATOM 1464 O O . LYS A 1 178 ? -50.840 10.436 93.576 1.00 86.56 178 LYS A O 1
ATOM 1469 N N . VAL A 1 179 ? -50.456 11.608 91.700 1.00 86.25 179 VAL A N 1
ATOM 1470 C CA . VAL A 1 179 ? -50.609 12.944 92.299 1.00 86.25 179 VAL A CA 1
ATOM 1471 C C . VAL A 1 179 ? -52.053 13.192 92.745 1.00 86.25 179 VAL A C 1
ATOM 1473 O O . VAL A 1 179 ? -52.265 13.645 93.865 1.00 86.25 179 VAL A O 1
ATOM 1476 N N . GLU A 1 180 ? -53.053 12.844 91.934 1.00 85.44 180 GLU A N 1
ATOM 1477 C CA . GLU A 1 180 ? -54.474 12.997 92.287 1.00 85.44 180 GLU A CA 1
ATOM 1478 C C . GLU A 1 180 ? -54.895 12.092 93.455 1.00 85.44 180 GLU A C 1
ATOM 1480 O O . GLU A 1 180 ? -55.714 12.484 94.289 1.00 85.44 180 GLU A O 1
ATOM 1485 N N . ASN A 1 181 ? -54.328 10.887 93.553 1.00 82.38 181 ASN A N 1
ATOM 1486 C CA . ASN A 1 181 ? -54.591 9.964 94.658 1.00 82.38 181 ASN A CA 1
ATOM 1487 C C . ASN A 1 181 ? -53.671 10.181 95.871 1.00 82.38 181 ASN A C 1
ATOM 1489 O O . ASN A 1 181 ? -53.945 9.632 96.940 1.00 82.38 181 ASN A O 1
ATOM 1493 N N . MET A 1 182 ? -52.635 11.016 95.749 1.00 80.75 182 MET A N 1
ATOM 1494 C CA . MET A 1 182 ? -51.685 11.316 96.822 1.00 80.75 182 MET A CA 1
ATOM 1495 C C . MET A 1 182 ? -52.374 11.834 98.098 1.00 80.75 182 MET A C 1
ATOM 1497 O O . MET A 1 182 ? -52.070 11.307 99.165 1.00 80.75 182 MET A O 1
ATOM 1501 N N . PRO A 1 183 ? -53.359 12.759 98.055 1.00 78.88 183 PRO A N 1
ATOM 1502 C CA . PRO A 1 183 ? -54.061 13.200 99.261 1.00 78.88 183 PRO A CA 1
ATOM 1503 C C . PRO A 1 183 ? -54.821 12.068 99.959 1.00 78.88 183 PRO A C 1
ATOM 1505 O O . PRO A 1 183 ? -54.859 12.029 101.182 1.00 78.88 183 PRO A O 1
ATOM 1508 N N . LYS A 1 184 ? -55.389 11.115 99.206 1.00 76.56 184 LYS A N 1
ATOM 1509 C CA . LYS A 1 184 ? -56.084 9.949 99.781 1.00 76.56 184 LYS A CA 1
ATOM 1510 C C . LYS A 1 184 ? -55.110 8.958 100.423 1.00 76.56 184 LYS A C 1
ATOM 1512 O O . LYS A 1 184 ? -55.482 8.285 101.376 1.00 76.56 184 LYS A O 1
ATOM 1517 N N . MET A 1 185 ? -53.890 8.859 99.890 1.00 72.62 185 MET A N 1
ATOM 1518 C CA . MET A 1 185 ? -52.826 8.015 100.442 1.00 72.62 185 MET A CA 1
ATOM 1519 C C . MET A 1 185 ? -52.152 8.645 101.668 1.00 72.62 185 MET A C 1
ATOM 1521 O O . MET A 1 185 ? -51.820 7.928 102.604 1.00 72.62 185 MET A O 1
ATOM 1525 N N . ILE A 1 186 ? -51.956 9.967 101.672 1.00 74.31 186 ILE A N 1
ATOM 1526 C CA . ILE A 1 186 ? -51.333 10.707 102.783 1.00 74.31 186 ILE A CA 1
ATOM 1527 C C . ILE A 1 186 ? -52.333 10.948 103.924 1.00 74.31 186 ILE A C 1
ATOM 1529 O O . ILE A 1 186 ? -51.946 10.920 105.089 1.00 74.31 186 ILE A O 1
ATOM 1533 N N . PHE A 1 187 ? -53.619 11.132 103.608 1.00 71.62 187 PHE A N 1
ATOM 1534 C CA . PHE A 1 187 ? -54.702 11.291 104.582 1.00 71.62 187 PHE A CA 1
ATOM 1535 C C . PHE A 1 187 ? -55.724 10.145 104.459 1.00 71.62 187 PHE A C 1
ATOM 1537 O O . PHE A 1 187 ? -56.843 10.360 103.976 1.00 71.62 187 PHE A O 1
ATOM 1544 N N . PRO A 1 188 ? -55.371 8.910 104.866 1.00 60.97 188 PRO A N 1
ATOM 1545 C CA . PRO A 1 188 ? -56.335 7.819 104.942 1.00 60.97 188 PRO A CA 1
ATOM 1546 C C . PRO A 1 188 ? -57.465 8.195 105.914 1.00 60.97 188 PRO A C 1
ATOM 1548 O O . PRO A 1 188 ? -57.244 8.868 106.920 1.00 60.97 188 PRO A O 1
ATOM 1551 N N . LYS A 1 189 ? -58.696 7.775 105.603 1.00 58.53 189 LYS A N 1
ATOM 1552 C CA . LYS A 1 189 ? -59.952 8.162 106.284 1.00 58.53 189 LYS A CA 1
ATOM 1553 C C . LYS A 1 189 ? -60.092 7.709 107.757 1.00 58.53 189 LYS A C 1
ATOM 1555 O O . LYS A 1 189 ? -61.193 7.764 108.295 1.00 58.53 189 LYS A O 1
ATOM 1560 N N . ASP A 1 190 ? -59.006 7.361 108.438 1.00 54.72 190 ASP A N 1
ATOM 1561 C CA . ASP A 1 190 ? -59.000 6.840 109.812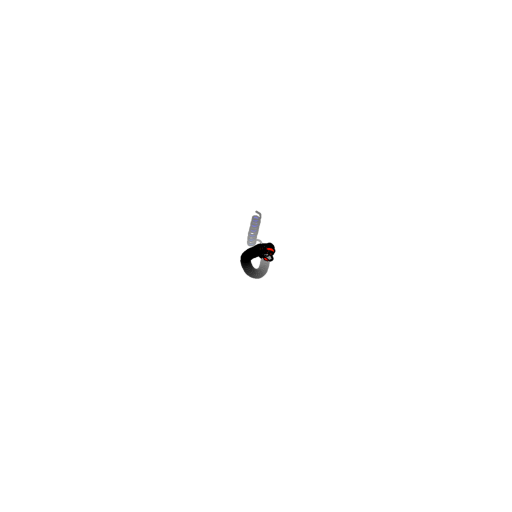 1.00 54.72 190 ASP A CA 1
ATOM 1562 C C . ASP A 1 190 ? -58.623 7.884 110.878 1.00 54.72 190 ASP A C 1
ATOM 1564 O O . ASP A 1 190 ? -58.089 7.550 111.932 1.00 54.72 190 ASP A O 1
ATOM 1568 N N . LEU A 1 191 ? -58.941 9.161 110.649 1.00 53.06 191 LEU A N 1
ATOM 1569 C CA . LEU A 1 191 ? -58.824 10.202 111.682 1.00 53.06 191 LEU A CA 1
ATOM 1570 C C . LEU A 1 191 ? -60.130 10.483 112.450 1.00 53.06 191 LEU A C 1
ATOM 1572 O O . LEU A 1 191 ? -60.111 11.313 113.348 1.00 53.06 191 LEU A O 1
ATOM 1576 N N . ASN A 1 192 ? -61.240 9.782 112.171 1.00 52.19 192 ASN A N 1
ATOM 1577 C CA . ASN A 1 192 ? -62.545 10.041 112.813 1.00 52.19 192 ASN A CA 1
ATOM 1578 C C . ASN A 1 192 ? -63.311 8.774 113.266 1.00 52.19 192 ASN A C 1
ATOM 1580 O O . ASN A 1 192 ? -64.519 8.681 113.066 1.00 52.19 192 ASN A O 1
ATOM 1584 N N . SER A 1 193 ? -62.655 7.789 113.893 1.00 51.25 193 SER A N 1
ATOM 1585 C CA . SER A 1 193 ? -63.377 6.630 114.470 1.00 51.25 193 SER A CA 1
ATOM 1586 C C . SER A 1 193 ? -62.952 6.201 115.881 1.00 51.25 193 SER A C 1
ATOM 1588 O O . SER A 1 193 ? -63.211 5.071 116.285 1.00 51.25 193 SER A O 1
ATOM 1590 N N . LYS A 1 194 ? -62.378 7.109 116.686 1.00 46.97 194 LYS A N 1
ATOM 1591 C CA . LYS A 1 194 ? -62.292 6.933 118.150 1.00 46.97 194 LYS A CA 1
ATOM 1592 C C . LYS A 1 194 ? -62.633 8.221 118.902 1.00 46.97 194 LYS A C 1
ATOM 1594 O O . LYS A 1 194 ? -61.768 8.885 119.458 1.00 46.97 194 LYS A O 1
ATOM 1599 N N . SER A 1 195 ? -63.922 8.542 118.935 1.00 45.69 195 SER A N 1
ATOM 1600 C CA . SER A 1 195 ? -64.526 9.340 120.005 1.00 45.69 195 SER A CA 1
ATOM 1601 C C . SER A 1 195 ? -65.873 8.731 120.387 1.00 45.69 195 SER A C 1
ATOM 1603 O O . SER A 1 195 ? -66.918 9.183 119.921 1.00 45.69 195 SER A O 1
ATOM 1605 N N . THR A 1 196 ? -65.845 7.649 121.159 1.00 42.22 196 THR A N 1
ATOM 1606 C CA . THR A 1 196 ? -66.756 7.334 122.278 1.00 42.22 196 THR A CA 1
ATOM 1607 C C . THR A 1 196 ? -66.315 6.033 122.930 1.00 42.22 196 THR A C 1
ATOM 1609 O O . THR A 1 196 ? -65.842 5.139 122.193 1.00 42.22 196 THR A O 1
#

Radius of gyration: 76.24 Å; chains: 1; bounding box: 118×20×230 Å

Secondary structure (DSSP, 8-state):
--HHHHHHHHHHHHHHHHHHHHH--SS-S--SHHHHHHHHHHHHHHHHHHHHHHHHHHHHHHHHHHHHHHHHHHHHHHHHHHHHHHHHHHHHHHHHHHHHHHHHHHHHHHHHHHHHHHHHHHHHHHHHHHHHHHHHHHHHHHHHHHHHHHHHHHHHHHHHHHHHHHHHHHHHHHHHHHHHHHHHHHS-STTSS---

pLDDT: mean 83.55, std 17.34, range [39.69, 97.12]

Sequence (196 aa):
MIFSKYLLTTIVSLTGGANTLIFLSTGGGEKSSNLSNLSNNFQSLSEKNQRLLEQERGRINSEKEKSIKEFKELDGKNKENQQKRKESEEKRVELETLNQKTNESFEQKNKDLREKSEKMSKQLDEKKQQIFQTVKQNYEKTKQQFEEFYKKQANEIESTLESLKKSNEQLLKEVKEKVENMPKMIFPKDLNSKST

Foldseek 3Di:
DPVVVVVVVVVCVVVVVVVCVVPPPPDDDDPPPVVVVVVVVVVVVVVVVVVVVVVVVVVVVVVVVVVVVVVVVVVVVVVVVVVVVVVVVVVVVVVVVVVVVVVVVVVVVVVVVVVVVVVVVVVVVVVVVVVVVVVVVVVVVVVVVVVVVVVVVVVVVVVVVVVVVVVVVVVVVVVVVCVVCVCCVVDPPPPPDPDD